Protein AF-A0A3M1I4U0-F1 (afdb_monomer_lite)

Structure (mmCIF, N/CA/C/O backbone):
data_AF-A0A3M1I4U0-F1
#
_entry.id   AF-A0A3M1I4U0-F1
#
loop_
_atom_site.group_PDB
_atom_site.id
_atom_site.type_symbol
_atom_site.label_atom_id
_atom_site.label_alt_id
_atom_site.label_comp_id
_atom_site.label_asym_id
_atom_site.label_entity_id
_atom_site.label_seq_id
_atom_site.pdbx_PDB_ins_code
_atom_site.Cartn_x
_atom_site.Cartn_y
_atom_site.Cartn_z
_atom_site.occupancy
_atom_site.B_iso_or_equiv
_atom_site.auth_seq_id
_atom_site.auth_comp_id
_atom_site.auth_asym_id
_atom_site.auth_atom_id
_atom_site.pdbx_PDB_model_num
ATOM 1 N N . PHE A 1 1 ? -0.777 -17.899 -39.895 1.00 38.75 1 PHE A N 1
ATOM 2 C CA . PHE A 1 1 ? 0.045 -16.705 -39.616 1.00 38.75 1 PHE A CA 1
ATOM 3 C C . PHE A 1 1 ? -0.774 -15.468 -39.956 1.00 38.75 1 PHE A C 1
ATOM 5 O O . PHE A 1 1 ? -1.194 -15.344 -41.097 1.00 38.75 1 PHE A O 1
ATOM 12 N N . ARG A 1 2 ? -1.098 -14.602 -38.983 1.00 39.06 2 ARG A N 1
ATOM 13 C CA . ARG A 1 2 ? -1.745 -13.314 -39.297 1.00 39.06 2 ARG A CA 1
ATOM 14 C C . ARG A 1 2 ? -0.670 -12.365 -39.856 1.00 39.06 2 ARG A C 1
ATOM 16 O O . ARG A 1 2 ? 0.373 -12.279 -39.210 1.00 39.06 2 ARG A O 1
ATOM 23 N N . PRO A 1 3 ? -0.894 -11.639 -40.965 1.00 36.72 3 PRO A N 1
ATOM 24 C CA . PRO A 1 3 ? 0.127 -10.816 -41.639 1.00 36.72 3 PRO A CA 1
ATOM 25 C C . PRO A 1 3 ? 0.681 -9.599 -40.856 1.00 36.72 3 PRO A C 1
ATOM 27 O O . PRO A 1 3 ? 1.256 -8.708 -41.462 1.00 36.72 3 PRO A O 1
ATOM 30 N N . GLY A 1 4 ? 0.513 -9.525 -39.530 1.00 50.88 4 GLY A N 1
ATOM 31 C CA . GLY A 1 4 ? 0.956 -8.403 -38.681 1.00 50.88 4 GLY A CA 1
ATOM 32 C C . GLY A 1 4 ? 1.983 -8.764 -37.597 1.00 50.88 4 GLY A C 1
ATOM 33 O O . GLY A 1 4 ? 2.357 -7.908 -36.797 1.00 50.88 4 GLY A O 1
ATOM 34 N N . LEU A 1 5 ? 2.434 -10.019 -37.537 1.00 56.00 5 LEU A N 1
ATOM 35 C CA . LEU A 1 5 ? 3.443 -10.487 -36.581 1.00 56.00 5 LEU A CA 1
ATOM 36 C C . LEU A 1 5 ? 4.790 -10.631 -37.294 1.00 56.00 5 LEU A C 1
ATOM 38 O O . LEU A 1 5 ? 5.163 -11.727 -37.707 1.00 56.00 5 LEU A O 1
ATOM 42 N N . SER A 1 6 ? 5.513 -9.521 -37.461 1.00 67.44 6 SER A N 1
ATOM 43 C CA . SER A 1 6 ? 6.948 -9.605 -37.734 1.00 67.44 6 SER A CA 1
ATOM 44 C C . SER A 1 6 ? 7.666 -10.131 -36.485 1.00 67.44 6 SER A C 1
ATOM 46 O O . SER A 1 6 ? 7.201 -9.966 -35.349 1.00 67.44 6 SER A O 1
ATOM 48 N N . LEU A 1 7 ? 8.814 -10.777 -36.687 1.00 68.38 7 LEU A N 1
ATOM 49 C CA . LEU A 1 7 ? 9.692 -11.188 -35.591 1.00 68.38 7 LEU A CA 1
ATOM 50 C C . LEU A 1 7 ? 10.055 -9.980 -34.701 1.00 68.38 7 LEU A C 1
ATOM 52 O O . LEU A 1 7 ? 10.041 -10.078 -33.477 1.00 68.38 7 LEU A O 1
ATOM 56 N N . GLU A 1 8 ? 10.264 -8.814 -35.315 1.00 67.75 8 GLU A N 1
ATOM 57 C CA . GLU A 1 8 ? 10.511 -7.537 -34.637 1.00 67.75 8 GLU A CA 1
ATOM 58 C C . GLU A 1 8 ? 9.354 -7.124 -33.717 1.00 67.75 8 GLU A C 1
ATOM 60 O O . GLU A 1 8 ? 9.582 -6.843 -32.542 1.00 67.75 8 GLU A O 1
ATOM 65 N N . ASN A 1 9 ? 8.104 -7.179 -34.193 1.00 68.56 9 ASN A N 1
ATOM 66 C CA . ASN A 1 9 ? 6.924 -6.874 -33.374 1.00 68.56 9 ASN A CA 1
ATOM 67 C C . ASN A 1 9 ? 6.811 -7.810 -32.163 1.00 68.56 9 ASN A C 1
ATOM 69 O O . ASN A 1 9 ? 6.409 -7.387 -31.079 1.00 68.56 9 ASN A O 1
ATOM 73 N N . THR A 1 10 ? 7.199 -9.076 -32.332 1.00 73.25 10 THR A N 1
ATOM 74 C CA . THR A 1 10 ? 7.208 -10.067 -31.248 1.00 73.25 10 THR A CA 1
ATOM 75 C C . THR A 1 10 ? 8.275 -9.736 -30.200 1.00 73.25 10 THR A C 1
ATOM 77 O O . THR A 1 10 ? 7.988 -9.765 -29.002 1.00 73.25 10 THR A O 1
ATOM 80 N N . TYR A 1 11 ? 9.482 -9.351 -30.627 1.00 75.44 11 TYR A N 1
ATOM 81 C CA . TYR A 1 11 ? 10.538 -8.910 -29.712 1.00 75.44 11 TYR A CA 1
ATOM 82 C C . TYR A 1 11 ? 10.176 -7.614 -28.981 1.00 75.44 11 TYR A C 1
ATOM 84 O O . TYR A 1 11 ? 10.382 -7.529 -27.770 1.00 75.44 11 TYR A O 1
ATOM 92 N N . PHE A 1 12 ? 9.588 -6.631 -29.670 1.00 77.75 12 PHE A N 1
ATOM 93 C CA . PHE A 1 12 ? 9.123 -5.397 -29.030 1.00 77.75 12 PHE A CA 1
ATOM 94 C C . PHE A 1 12 ? 8.073 -5.681 -27.959 1.00 77.75 12 PHE A C 1
ATOM 96 O O . PHE A 1 12 ? 8.183 -5.184 -26.838 1.00 77.75 12 PHE A O 1
ATOM 103 N N . TYR A 1 13 ? 7.099 -6.539 -28.265 1.00 78.06 13 TYR A N 1
ATOM 104 C CA . TYR A 1 13 ? 6.093 -6.973 -27.302 1.00 78.06 13 TYR A CA 1
ATOM 105 C C . TYR A 1 13 ? 6.721 -7.645 -26.070 1.00 78.06 13 TYR A C 1
ATOM 107 O O . TYR A 1 13 ? 6.412 -7.268 -24.937 1.00 78.06 13 TYR A O 1
ATOM 115 N N . GLN A 1 14 ? 7.654 -8.581 -26.272 1.00 81.62 14 GLN A N 1
ATOM 116 C CA . GLN A 1 14 ? 8.346 -9.270 -25.180 1.00 81.62 14 GLN A CA 1
ATOM 117 C C . GLN A 1 14 ? 9.141 -8.303 -24.292 1.00 81.62 14 GLN A C 1
ATOM 119 O O . GLN A 1 14 ? 9.120 -8.427 -23.063 1.00 81.62 14 GLN A O 1
ATOM 124 N N . LEU A 1 15 ? 9.822 -7.322 -24.889 1.00 85.62 15 LEU A N 1
ATOM 125 C CA . LEU A 1 15 ? 10.582 -6.314 -24.150 1.00 85.62 15 LEU A CA 1
ATOM 126 C C . LEU A 1 15 ? 9.659 -5.419 -23.322 1.00 85.62 15 LEU A C 1
ATOM 128 O O . LEU A 1 15 ? 9.942 -5.178 -22.152 1.00 85.62 15 LEU A O 1
ATOM 132 N N . MET A 1 16 ? 8.522 -4.998 -23.874 1.00 84.06 16 MET A N 1
ATOM 133 C CA . MET A 1 16 ? 7.545 -4.188 -23.144 1.00 84.06 16 MET A CA 1
ATOM 134 C C . MET A 1 16 ? 6.898 -4.951 -21.979 1.00 84.06 16 MET A C 1
ATOM 136 O O . MET A 1 16 ? 6.748 -4.386 -20.895 1.00 84.06 16 MET A O 1
ATOM 140 N N . ILE A 1 17 ? 6.582 -6.243 -22.146 1.00 84.25 17 ILE A N 1
ATOM 141 C CA . ILE A 1 17 ? 6.153 -7.086 -21.015 1.00 84.25 17 ILE A CA 1
ATOM 142 C C . ILE A 1 17 ? 7.244 -7.137 -19.957 1.00 84.25 17 ILE A C 1
ATOM 144 O O . ILE A 1 17 ? 6.968 -6.920 -18.780 1.00 84.25 17 ILE A O 1
ATOM 148 N N . THR A 1 18 ? 8.480 -7.410 -20.376 1.00 89.88 18 THR A N 1
ATOM 149 C CA . THR A 1 18 ? 9.623 -7.495 -19.464 1.00 89.88 18 THR A CA 1
ATOM 150 C C . THR A 1 18 ? 9.780 -6.199 -18.675 1.00 89.88 18 THR A C 1
ATOM 152 O O . THR A 1 18 ? 9.932 -6.246 -17.460 1.00 89.88 18 THR A O 1
ATOM 155 N N . MET A 1 19 ? 9.653 -5.039 -19.325 1.00 91.19 19 MET A N 1
ATOM 156 C CA . MET A 1 19 ? 9.648 -3.741 -18.647 1.00 91.19 19 MET A CA 1
ATOM 157 C C . MET A 1 19 ? 8.527 -3.654 -17.609 1.00 91.19 19 MET A C 1
ATOM 159 O O . MET A 1 19 ? 8.791 -3.281 -16.472 1.00 91.19 19 MET A O 1
ATOM 163 N N . GLY A 1 20 ? 7.298 -4.040 -17.963 1.00 90.00 20 GLY A N 1
ATOM 164 C CA . GLY A 1 20 ? 6.171 -4.077 -17.029 1.00 90.00 20 GLY A CA 1
ATOM 165 C C . GLY A 1 20 ? 6.447 -4.951 -15.802 1.00 90.00 20 GLY A C 1
ATOM 166 O O . GLY A 1 20 ? 6.267 -4.495 -14.675 1.00 90.00 20 GLY A O 1
ATOM 167 N N . VAL A 1 21 ? 6.956 -6.167 -16.013 1.00 90.94 21 VAL A N 1
ATOM 168 C CA . VAL A 1 21 ? 7.329 -7.104 -14.941 1.00 90.94 21 VAL A CA 1
ATOM 169 C C . VAL A 1 21 ? 8.437 -6.528 -14.061 1.00 90.94 21 VAL A C 1
ATOM 171 O O . VAL A 1 21 ? 8.346 -6.607 -12.839 1.00 90.94 21 VAL A O 1
ATOM 174 N N . VAL A 1 22 ? 9.458 -5.905 -14.652 1.00 94.19 22 VAL A N 1
ATOM 175 C CA . VAL A 1 22 ? 10.544 -5.270 -13.894 1.00 94.19 22 VAL A CA 1
ATOM 176 C C . VAL A 1 22 ? 10.025 -4.092 -13.069 1.00 94.19 22 VAL A C 1
ATOM 178 O O . VAL A 1 22 ? 10.441 -3.942 -11.926 1.00 94.19 22 VAL A O 1
ATOM 181 N N . LEU A 1 23 ? 9.099 -3.279 -13.589 1.00 94.81 23 LEU A N 1
ATOM 182 C CA . LEU A 1 23 ? 8.496 -2.180 -12.823 1.00 94.81 23 LEU A CA 1
ATOM 183 C C . LEU A 1 23 ? 7.717 -2.702 -11.609 1.00 94.81 23 LEU A C 1
ATOM 185 O O . LEU A 1 23 ? 7.870 -2.160 -10.517 1.00 94.81 23 LEU A O 1
ATOM 189 N N . GLU A 1 24 ? 6.902 -3.747 -11.778 1.00 93.06 24 GLU A N 1
ATOM 190 C CA . GLU A 1 24 ? 6.173 -4.390 -10.672 1.00 93.06 24 GLU A CA 1
ATOM 191 C C . GLU A 1 24 ? 7.162 -5.000 -9.655 1.00 93.06 24 GLU A C 1
ATOM 193 O O . GLU A 1 24 ? 7.052 -4.759 -8.451 1.00 93.06 24 GLU A O 1
ATOM 198 N N . GLY A 1 25 ? 8.186 -5.708 -10.144 1.00 93.75 25 GLY A N 1
ATOM 199 C CA . GLY A 1 25 ? 9.210 -6.352 -9.322 1.00 93.75 25 GLY A CA 1
ATOM 200 C C . GLY A 1 25 ? 10.056 -5.370 -8.513 1.00 93.75 25 GLY A C 1
ATOM 201 O O . GLY A 1 25 ? 10.251 -5.581 -7.321 1.00 93.75 25 GLY A O 1
ATOM 202 N N . VAL A 1 26 ? 10.518 -4.271 -9.118 1.00 94.19 26 VAL A N 1
ATOM 203 C CA . VAL A 1 26 ? 11.294 -3.225 -8.427 1.00 94.19 26 VAL A CA 1
ATOM 204 C C . VAL A 1 26 ? 10.449 -2.544 -7.352 1.00 94.19 26 VAL A C 1
ATOM 206 O O . VAL A 1 26 ? 10.916 -2.374 -6.228 1.00 94.19 26 VAL A O 1
ATOM 209 N N . THR A 1 27 ? 9.198 -2.202 -7.665 1.00 95.12 27 THR A N 1
ATOM 210 C CA . THR A 1 27 ? 8.260 -1.602 -6.705 1.00 95.12 27 THR A CA 1
ATOM 211 C C . THR A 1 27 ? 8.041 -2.511 -5.493 1.00 95.12 27 THR A C 1
ATOM 213 O O . THR A 1 27 ? 8.159 -2.058 -4.353 1.00 95.12 27 THR A O 1
ATOM 216 N N . ALA A 1 28 ? 7.769 -3.801 -5.719 1.00 93.75 28 ALA A N 1
ATOM 217 C CA . ALA A 1 28 ? 7.608 -4.768 -4.637 1.00 93.75 28 ALA A CA 1
ATOM 218 C C . ALA A 1 28 ? 8.915 -4.956 -3.849 1.00 93.75 28 ALA A C 1
ATOM 220 O O . ALA A 1 28 ? 8.899 -4.914 -2.623 1.00 93.75 28 ALA A O 1
ATOM 221 N N . ALA A 1 29 ? 10.057 -5.093 -4.530 1.00 92.06 29 ALA A N 1
ATOM 222 C CA . ALA A 1 29 ? 11.355 -5.301 -3.892 1.00 92.06 29 ALA A CA 1
ATOM 223 C C . ALA A 1 29 ? 11.734 -4.159 -2.937 1.00 92.06 29 ALA A C 1
ATOM 225 O O . ALA A 1 29 ? 12.221 -4.426 -1.842 1.00 92.06 29 ALA A O 1
ATOM 226 N N . ILE A 1 30 ? 11.457 -2.902 -3.302 1.00 93.94 30 ILE A N 1
ATOM 227 C CA . ILE A 1 30 ? 11.715 -1.746 -2.428 1.00 93.94 30 ILE A CA 1
ATOM 228 C C . ILE A 1 30 ? 10.906 -1.841 -1.125 1.00 93.94 30 ILE A C 1
ATOM 230 O O . ILE A 1 30 ? 11.443 -1.569 -0.055 1.00 93.94 30 ILE A O 1
ATOM 234 N N . LEU A 1 31 ? 9.639 -2.263 -1.198 1.00 94.31 31 LEU A N 1
ATOM 235 C CA . LEU A 1 31 ? 8.774 -2.447 -0.025 1.00 94.31 31 LEU A CA 1
ATOM 236 C C . LEU A 1 31 ? 9.116 -3.695 0.793 1.00 94.31 31 LEU A C 1
ATOM 238 O O . LEU A 1 31 ? 8.853 -3.729 1.990 1.00 94.31 31 LEU A O 1
ATOM 242 N N . LEU A 1 32 ? 9.672 -4.725 0.157 1.00 92.56 32 LEU A N 1
ATOM 243 C CA . LEU A 1 32 ? 10.116 -5.944 0.831 1.00 92.56 32 LEU A CA 1
ATOM 244 C C . LEU A 1 32 ? 11.451 -5.749 1.551 1.00 92.56 32 LEU A C 1
ATOM 246 O O . LEU A 1 32 ? 11.689 -6.419 2.552 1.00 92.56 32 LEU A O 1
ATOM 250 N N . ASN A 1 33 ? 12.292 -4.829 1.071 1.00 91.19 33 ASN A N 1
ATOM 251 C CA . ASN A 1 33 ? 13.651 -4.600 1.561 1.00 91.19 33 ASN A CA 1
ATOM 252 C C . ASN A 1 33 ? 13.760 -4.448 3.094 1.00 91.19 33 ASN A C 1
ATOM 254 O O . ASN A 1 33 ? 14.643 -5.076 3.672 1.00 91.19 33 ASN A O 1
ATOM 258 N N . PRO A 1 34 ? 12.857 -3.726 3.793 1.00 92.00 34 PRO A N 1
ATOM 259 C CA . PRO A 1 34 ? 12.885 -3.653 5.254 1.00 92.00 34 PRO A CA 1
ATOM 260 C C . PRO A 1 34 ? 12.815 -5.022 5.946 1.00 92.00 34 PRO A C 1
ATOM 262 O O . PRO A 1 34 ? 13.371 -5.199 7.019 1.00 92.00 34 PRO A O 1
ATOM 265 N N . PHE A 1 35 ? 12.155 -6.018 5.355 1.00 91.88 35 PHE A N 1
ATOM 266 C CA . PHE A 1 35 ? 11.983 -7.340 5.967 1.00 91.88 35 PHE A CA 1
ATOM 267 C C . PHE A 1 35 ? 13.126 -8.317 5.668 1.00 91.88 35 PHE A C 1
ATOM 269 O O . PHE A 1 35 ? 13.103 -9.441 6.174 1.00 91.88 35 PHE A O 1
ATOM 276 N N . VAL A 1 36 ? 14.092 -7.926 4.835 1.00 89.38 36 VAL A N 1
ATOM 277 C CA . VAL A 1 36 ? 15.192 -8.787 4.401 1.00 89.38 36 VAL A CA 1
ATOM 278 C C . VAL A 1 36 ? 16.394 -8.590 5.318 1.00 89.38 36 VAL A C 1
ATOM 280 O O . VAL A 1 36 ? 16.963 -7.506 5.402 1.00 89.38 36 VAL A O 1
ATOM 283 N N . GLU A 1 37 ? 16.824 -9.665 5.973 1.00 87.50 37 GLU A N 1
ATOM 284 C CA . GLU A 1 37 ? 18.084 -9.700 6.708 1.00 87.50 37 GLU A CA 1
ATOM 285 C C . GLU A 1 37 ? 19.219 -10.065 5.734 1.00 87.50 37 GLU A C 1
ATOM 287 O O . GLU A 1 37 ? 19.168 -11.137 5.112 1.00 87.50 37 GLU A O 1
ATOM 292 N N . PRO A 1 38 ? 20.231 -9.193 5.553 1.00 82.56 38 PRO A N 1
ATOM 293 C CA . PRO A 1 38 ? 21.323 -9.450 4.624 1.00 82.56 38 PRO A CA 1
ATOM 294 C C . PRO A 1 38 ? 22.230 -10.564 5.149 1.00 82.56 38 PRO A C 1
ATOM 296 O O . PRO A 1 38 ? 22.578 -10.594 6.332 1.00 82.56 38 PRO A O 1
ATOM 299 N N . HIS A 1 39 ? 22.675 -11.459 4.266 1.00 81.25 39 HIS A N 1
ATOM 300 C CA . HIS A 1 39 ? 23.653 -12.468 4.647 1.00 81.25 39 HIS A CA 1
ATOM 301 C C . HIS A 1 39 ? 25.071 -11.857 4.696 1.00 81.25 39 HIS A C 1
ATOM 303 O O . HIS A 1 39 ? 25.515 -11.252 3.717 1.00 81.25 39 HIS A O 1
ATOM 309 N N . PRO A 1 40 ? 25.850 -12.047 5.783 1.00 77.19 40 PRO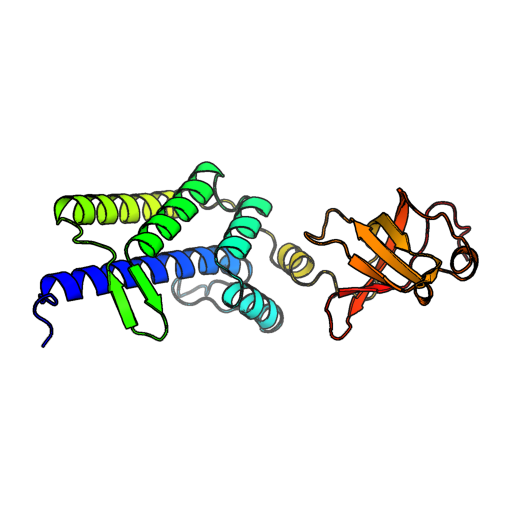 A N 1
ATOM 310 C CA . PRO A 1 40 ? 27.148 -11.378 5.960 1.00 77.19 40 PRO A CA 1
ATOM 311 C C . PRO A 1 40 ? 28.178 -11.677 4.863 1.00 77.19 40 PRO A C 1
ATOM 313 O O . PRO A 1 40 ? 29.066 -10.871 4.602 1.00 77.19 40 PRO A O 1
ATOM 316 N N . LYS A 1 41 ? 28.083 -12.859 4.244 1.00 79.19 41 LYS A N 1
ATOM 317 C CA . LYS A 1 41 ? 29.048 -13.354 3.248 1.00 79.19 41 LYS A CA 1
ATOM 318 C C . LYS A 1 41 ? 28.533 -13.312 1.812 1.00 79.19 41 LYS A C 1
ATOM 320 O O . LYS A 1 41 ? 29.292 -13.631 0.905 1.00 79.19 41 LYS A O 1
ATOM 325 N N . ASP A 1 42 ? 27.271 -12.945 1.601 1.00 72.81 42 ASP A N 1
ATOM 326 C CA . ASP A 1 42 ? 26.674 -12.946 0.269 1.00 72.81 42 ASP A CA 1
ATOM 327 C C . ASP A 1 42 ? 25.620 -11.843 0.148 1.00 72.81 42 ASP A C 1
ATOM 329 O O . ASP A 1 42 ? 24.561 -11.902 0.762 1.00 72.81 42 ASP A O 1
ATOM 333 N N . ARG A 1 43 ? 25.913 -10.829 -0.672 1.00 63.50 43 ARG A N 1
ATOM 334 C CA . ARG A 1 43 ? 25.005 -9.694 -0.901 1.00 63.50 43 ARG A CA 1
ATOM 335 C C . ARG A 1 43 ? 23.806 -10.057 -1.784 1.00 63.50 43 ARG A C 1
ATOM 337 O O . ARG A 1 43 ? 22.876 -9.264 -1.873 1.00 63.50 43 ARG A O 1
ATOM 344 N N . SER A 1 44 ? 23.846 -11.207 -2.457 1.00 65.94 44 SER A N 1
ATOM 345 C CA . SER A 1 44 ? 22.756 -11.728 -3.287 1.00 65.94 44 SER A CA 1
ATOM 346 C C . SER A 1 44 ? 21.797 -12.635 -2.513 1.00 65.94 44 SER A C 1
ATOM 348 O O . SER A 1 44 ? 20.688 -12.892 -2.981 1.00 65.94 44 SER A O 1
ATOM 350 N N . LEU A 1 45 ? 22.186 -13.067 -1.308 1.00 60.56 45 LEU A N 1
ATOM 351 C CA . LEU A 1 45 ? 21.365 -13.882 -0.424 1.00 60.56 45 LEU A CA 1
ATOM 352 C C . LEU A 1 45 ? 20.906 -13.037 0.765 1.00 60.56 45 LEU A C 1
ATOM 354 O O . LEU A 1 45 ? 21.680 -12.654 1.637 1.00 60.56 45 LEU A O 1
ATOM 358 N N . GLY A 1 46 ? 19.614 -12.740 0.795 1.00 74.38 46 GLY A N 1
ATOM 359 C CA . GLY A 1 46 ? 18.926 -12.233 1.974 1.00 74.38 46 GLY A CA 1
ATOM 360 C C . GLY A 1 46 ? 17.904 -13.260 2.437 1.00 74.38 46 GLY A C 1
ATOM 361 O O . GLY A 1 46 ? 17.372 -14.018 1.624 1.00 74.38 46 GLY A O 1
ATOM 362 N N . SER A 1 47 ? 17.622 -13.300 3.735 1.00 85.12 47 SER A N 1
ATOM 363 C CA . SER A 1 47 ? 16.554 -14.147 4.271 1.00 85.12 47 SER A CA 1
ATOM 364 C C . SER A 1 47 ? 15.491 -13.289 4.933 1.00 85.12 47 SER A C 1
ATOM 366 O O . SER A 1 47 ? 15.807 -12.283 5.561 1.00 85.12 47 SER A O 1
ATOM 368 N N . VAL A 1 48 ? 14.227 -13.676 4.785 1.00 87.25 48 VAL A N 1
ATOM 369 C CA . VAL A 1 48 ? 13.135 -13.022 5.503 1.00 87.25 48 VAL A CA 1
ATOM 370 C C . VAL A 1 48 ? 12.771 -13.880 6.710 1.00 87.25 48 VAL A C 1
ATOM 372 O O . VAL A 1 48 ? 12.412 -15.051 6.534 1.00 87.25 48 VAL A O 1
ATOM 375 N N . PRO A 1 49 ? 12.839 -13.337 7.938 1.00 91.00 49 PRO A N 1
ATOM 376 C CA . PRO A 1 49 ? 12.398 -14.045 9.130 1.00 91.00 49 PRO A CA 1
ATOM 377 C C . PRO A 1 49 ? 10.975 -14.580 8.973 1.00 91.00 49 PRO A C 1
ATOM 379 O O . PRO A 1 49 ? 10.086 -13.859 8.520 1.00 91.00 49 PRO A O 1
ATOM 382 N N . LYS A 1 50 ? 10.720 -15.816 9.429 1.00 91.81 50 LYS A N 1
ATOM 383 C CA . LYS A 1 50 ? 9.406 -16.484 9.291 1.00 91.81 50 LYS A CA 1
ATOM 384 C C . LYS A 1 50 ? 8.227 -15.617 9.748 1.00 91.81 50 LYS A C 1
ATOM 386 O O . LYS A 1 50 ? 7.174 -15.638 9.120 1.00 91.81 50 LYS A O 1
ATOM 391 N N . LYS A 1 51 ? 8.424 -14.823 10.807 1.00 90.38 51 LYS A N 1
ATOM 392 C CA . LYS A 1 51 ? 7.419 -13.888 11.338 1.00 90.38 51 LYS A CA 1
ATOM 393 C C . LYS A 1 51 ? 6.948 -12.846 10.315 1.00 90.38 51 LYS A C 1
ATOM 395 O O . LYS A 1 51 ? 5.821 -12.396 10.424 1.00 90.38 51 LYS A O 1
ATOM 400 N N . PHE A 1 52 ? 7.772 -12.486 9.329 1.00 92.62 52 PHE A N 1
ATOM 401 C CA . PHE A 1 52 ? 7.471 -11.474 8.313 1.00 92.62 52 PHE A CA 1
ATOM 402 C C . PHE A 1 52 ? 7.000 -12.051 6.970 1.00 92.62 52 PHE A C 1
ATOM 404 O O . PHE A 1 52 ? 6.578 -11.284 6.108 1.00 92.62 52 PHE A O 1
ATOM 411 N N . LEU A 1 53 ? 6.976 -13.379 6.794 1.00 91.88 53 LEU A N 1
ATOM 412 C CA . LEU A 1 53 ? 6.444 -14.006 5.573 1.00 91.88 53 LEU A CA 1
ATOM 413 C C . LEU A 1 53 ? 5.012 -13.550 5.224 1.00 91.88 53 LEU A C 1
ATOM 415 O O . LEU A 1 53 ? 4.766 -13.272 4.050 1.00 91.88 53 LEU A O 1
ATOM 419 N N . PRO A 1 54 ? 4.083 -13.368 6.190 1.00 93.06 54 PRO A N 1
ATOM 420 C CA . PRO A 1 54 ? 2.762 -12.827 5.876 1.00 93.06 54 PRO A CA 1
ATOM 421 C C . PRO A 1 54 ? 2.813 -11.413 5.280 1.00 93.06 54 PRO A C 1
ATOM 423 O O . PRO A 1 54 ? 2.036 -11.101 4.381 1.00 93.06 54 PRO A O 1
ATOM 426 N N . ALA A 1 55 ? 3.732 -10.554 5.744 1.00 92.31 55 ALA A N 1
ATOM 427 C CA . ALA A 1 55 ? 3.894 -9.203 5.200 1.00 92.31 55 ALA A CA 1
ATOM 428 C C . ALA A 1 55 ? 4.350 -9.250 3.739 1.00 92.31 55 ALA A C 1
ATOM 430 O O . ALA A 1 55 ? 3.835 -8.499 2.910 1.00 92.31 55 ALA A O 1
ATOM 431 N N . MET A 1 56 ? 5.268 -10.169 3.416 1.00 91.44 56 MET A N 1
ATOM 432 C CA . MET A 1 56 ? 5.719 -10.363 2.039 1.00 91.44 56 MET A CA 1
ATOM 433 C C . MET A 1 56 ? 4.566 -10.740 1.118 1.00 91.44 56 MET A C 1
ATOM 435 O O . MET A 1 56 ? 4.429 -10.158 0.046 1.00 91.44 56 MET A O 1
ATOM 439 N N . GLN A 1 57 ? 3.735 -11.693 1.546 1.00 92.75 57 GLN A N 1
ATOM 440 C CA . GLN A 1 57 ? 2.602 -12.156 0.755 1.00 92.75 57 GLN A CA 1
ATOM 441 C C . GLN A 1 57 ? 1.641 -11.003 0.440 1.00 92.75 57 GLN A C 1
ATOM 443 O O . GLN A 1 57 ? 1.284 -10.811 -0.718 1.00 92.75 57 GLN A O 1
ATOM 448 N N . VAL A 1 58 ? 1.320 -10.165 1.433 1.00 92.88 58 VAL A N 1
ATOM 449 C CA . VAL A 1 58 ? 0.478 -8.976 1.221 1.00 92.88 58 VAL A CA 1
ATOM 450 C C . VAL A 1 58 ? 1.104 -8.005 0.212 1.00 92.88 58 VAL A C 1
ATOM 452 O O . VAL A 1 58 ? 0.408 -7.512 -0.670 1.00 92.88 58 VAL A O 1
ATOM 455 N N . ILE A 1 59 ? 2.408 -7.728 0.307 1.00 93.56 59 ILE A N 1
ATOM 456 C CA . ILE A 1 59 ? 3.095 -6.802 -0.614 1.00 93.56 59 ILE A CA 1
ATOM 457 C C . ILE A 1 59 ? 3.115 -7.342 -2.051 1.00 93.56 59 ILE A C 1
ATOM 459 O O . ILE A 1 59 ? 2.962 -6.569 -2.998 1.00 93.56 59 ILE A O 1
ATOM 463 N N . ILE A 1 60 ? 3.299 -8.653 -2.217 1.00 91.38 60 ILE A N 1
ATOM 464 C CA . ILE A 1 60 ? 3.322 -9.319 -3.526 1.00 91.38 60 ILE A CA 1
ATOM 465 C C . ILE A 1 60 ? 1.924 -9.347 -4.157 1.00 91.38 60 ILE A C 1
ATOM 467 O O . ILE A 1 60 ? 1.793 -9.163 -5.364 1.00 91.38 60 ILE A O 1
ATOM 471 N N . GLU A 1 61 ? 0.882 -9.559 -3.354 1.00 91.50 61 GLU A N 1
ATOM 472 C CA . GLU A 1 61 ? -0.512 -9.619 -3.815 1.00 91.50 61 GLU A CA 1
ATOM 473 C C . GLU A 1 61 ? -1.147 -8.229 -4.005 1.00 91.50 61 GLU A C 1
ATOM 475 O O . GLU A 1 61 ? -2.200 -8.098 -4.637 1.00 91.50 61 GLU A O 1
ATOM 480 N N . ASN A 1 62 ? -0.517 -7.174 -3.481 1.00 91.00 62 ASN A N 1
ATOM 481 C CA . ASN A 1 62 ? -0.969 -5.803 -3.668 1.00 91.00 62 ASN A CA 1
ATOM 482 C C . ASN A 1 62 ? -0.954 -5.390 -5.142 1.00 91.00 62 ASN A C 1
ATOM 484 O O . ASN A 1 62 ? -0.086 -5.751 -5.935 1.00 91.00 62 ASN A O 1
ATOM 488 N N . THR A 1 63 ? -1.880 -4.500 -5.496 1.00 92.75 63 THR A N 1
ATOM 489 C CA . THR A 1 63 ? -1.817 -3.831 -6.797 1.00 92.75 63 THR A CA 1
ATOM 490 C C . THR A 1 63 ? -0.618 -2.881 -6.863 1.00 92.75 63 THR A C 1
ATOM 492 O O . THR A 1 63 ? -0.239 -2.286 -5.850 1.00 92.75 63 THR A O 1
ATOM 495 N N . PHE A 1 64 ? -0.097 -2.627 -8.070 1.00 92.94 64 PHE A N 1
ATOM 496 C CA . PHE A 1 64 ? 0.947 -1.616 -8.292 1.00 92.94 64 PHE A CA 1
ATOM 497 C C . PHE A 1 64 ? 0.612 -0.269 -7.644 1.00 92.94 64 PHE A C 1
ATOM 499 O O . PHE A 1 64 ? 1.453 0.333 -6.986 1.00 92.94 64 PHE A O 1
ATOM 506 N N . LYS A 1 65 ? -0.640 0.192 -7.787 1.00 93.38 65 LYS A N 1
ATOM 507 C CA . LYS A 1 65 ? -1.098 1.453 -7.192 1.00 93.38 65 LYS A CA 1
ATOM 508 C C . LYS A 1 65 ? -0.974 1.418 -5.668 1.00 93.38 65 LYS A C 1
ATOM 510 O O . LYS A 1 65 ? -0.452 2.361 -5.090 1.00 93.38 65 LYS A O 1
ATOM 515 N N . THR A 1 66 ? -1.437 0.343 -5.034 1.00 93.69 66 THR A N 1
ATOM 516 C CA . THR A 1 66 ? -1.350 0.179 -3.576 1.00 93.69 66 THR A CA 1
ATOM 517 C C . THR A 1 66 ? 0.100 0.238 -3.105 1.00 93.69 66 THR A C 1
ATOM 519 O O . THR A 1 66 ? 0.401 0.948 -2.150 1.00 93.69 66 THR A O 1
ATOM 522 N N . ASN A 1 67 ? 1.007 -0.436 -3.812 1.00 95.44 67 ASN A N 1
ATOM 523 C CA . ASN A 1 67 ? 2.427 -0.398 -3.485 1.00 95.44 67 ASN A CA 1
ATOM 524 C C . ASN A 1 67 ? 3.035 1.005 -3.690 1.00 95.44 67 ASN A C 1
ATOM 526 O O . ASN A 1 67 ? 3.776 1.471 -2.828 1.00 95.44 67 ASN A O 1
ATOM 530 N N . ILE A 1 68 ? 2.666 1.733 -4.750 1.00 96.38 68 ILE A N 1
ATOM 531 C CA . ILE A 1 68 ? 3.069 3.141 -4.930 1.00 96.38 68 ILE A CA 1
ATOM 532 C C . ILE A 1 68 ? 2.562 4.022 -3.782 1.00 96.38 68 ILE A C 1
ATOM 534 O O . ILE A 1 68 ? 3.334 4.810 -3.237 1.00 96.38 68 ILE A O 1
ATOM 538 N N . ASP A 1 69 ? 1.298 3.875 -3.379 1.00 94.44 69 ASP A N 1
ATOM 539 C CA . ASP A 1 69 ? 0.726 4.638 -2.265 1.00 94.44 69 ASP A CA 1
ATOM 540 C C . ASP A 1 69 ? 1.508 4.372 -0.963 1.00 94.44 69 ASP A C 1
ATOM 542 O O . ASP A 1 69 ? 1.775 5.294 -0.190 1.00 94.44 69 ASP A O 1
ATOM 546 N N . TRP A 1 70 ? 1.934 3.124 -0.732 1.00 94.50 70 TRP A N 1
ATOM 547 C CA . TRP A 1 70 ? 2.760 2.759 0.423 1.00 94.50 70 TRP A CA 1
ATOM 548 C C . TRP A 1 70 ? 4.170 3.344 0.333 1.00 94.50 70 TRP A C 1
ATOM 550 O O . TRP A 1 70 ? 4.674 3.863 1.326 1.00 94.50 70 TRP A O 1
ATOM 560 N N . MET A 1 71 ? 4.796 3.328 -0.846 1.00 94.88 71 MET A N 1
ATOM 561 C CA . MET A 1 71 ? 6.100 3.968 -1.051 1.00 94.88 71 MET A CA 1
ATOM 562 C C . MET A 1 71 ? 6.048 5.474 -0.776 1.00 94.88 71 MET A C 1
ATOM 564 O O . MET A 1 71 ? 6.990 6.014 -0.199 1.00 94.88 71 MET A O 1
ATOM 568 N N . ILE A 1 72 ? 4.955 6.144 -1.157 1.00 94.38 72 ILE A N 1
ATOM 569 C CA . ILE A 1 72 ? 4.726 7.566 -0.866 1.00 94.38 72 ILE A CA 1
ATOM 570 C C . ILE A 1 72 ? 4.540 7.781 0.640 1.00 94.38 72 ILE A C 1
ATOM 572 O O . ILE A 1 72 ? 5.182 8.663 1.206 1.00 94.38 72 ILE A O 1
ATOM 576 N N . HIS A 1 73 ? 3.709 6.963 1.298 1.00 92.50 73 HIS A N 1
ATOM 577 C CA . HIS A 1 73 ? 3.479 7.041 2.745 1.00 92.50 73 HIS A CA 1
ATOM 578 C C . HIS A 1 73 ? 4.790 6.942 3.539 1.00 92.50 73 HIS A C 1
ATOM 580 O O . HIS A 1 73 ? 5.066 7.780 4.394 1.00 92.50 73 HIS A O 1
ATOM 586 N N . TRP A 1 74 ? 5.624 5.958 3.198 1.00 93.75 74 TRP A N 1
ATOM 587 C CA . TRP A 1 74 ? 6.916 5.716 3.842 1.00 93.75 74 TRP A CA 1
ATOM 588 C C . TRP A 1 74 ? 8.057 6.579 3.292 1.00 93.75 74 TRP A C 1
ATOM 590 O O . TRP A 1 74 ? 9.187 6.453 3.754 1.00 93.75 74 TRP A O 1
ATOM 600 N N . LYS A 1 75 ? 7.780 7.453 2.314 1.00 94.19 75 LYS A N 1
ATOM 601 C CA . LYS A 1 75 ? 8.768 8.318 1.652 1.00 94.19 75 LYS A CA 1
ATOM 602 C C . LYS A 1 75 ? 9.993 7.544 1.141 1.00 94.19 75 LYS A C 1
ATOM 604 O O . LYS A 1 75 ? 11.105 8.057 1.180 1.00 94.19 75 LYS A O 1
ATOM 609 N N . LEU A 1 76 ? 9.794 6.322 0.636 1.00 94.56 76 LEU A N 1
ATOM 610 C CA . LEU A 1 76 ? 10.885 5.447 0.169 1.00 94.56 76 LEU A CA 1
ATOM 611 C C . LEU A 1 76 ? 11.582 5.993 -1.082 1.00 94.56 76 LEU A C 1
ATOM 613 O O . LEU A 1 76 ? 12.734 5.661 -1.350 1.00 94.56 76 LEU A O 1
ATOM 617 N N . LEU A 1 77 ? 10.877 6.836 -1.840 1.00 95.31 77 LEU A N 1
ATOM 618 C CA . LEU A 1 77 ? 11.386 7.589 -2.979 1.00 95.31 77 LEU A CA 1
ATOM 619 C C . LEU A 1 77 ? 10.812 9.016 -2.965 1.00 95.31 77 LEU A C 1
ATOM 621 O O . LEU A 1 77 ? 9.704 9.225 -2.463 1.00 95.31 77 LEU A O 1
ATOM 625 N N . PRO A 1 78 ? 11.498 9.988 -3.592 1.00 95.56 78 PRO A N 1
ATOM 626 C CA . PRO A 1 78 ? 10.927 11.297 -3.892 1.00 95.56 78 PRO A CA 1
ATOM 627 C C . PRO A 1 78 ? 9.589 11.196 -4.640 1.00 95.56 78 PRO A C 1
ATOM 629 O O . PRO A 1 78 ? 9.455 10.404 -5.576 1.00 95.56 78 PRO A O 1
ATOM 632 N N . ASN A 1 79 ? 8.632 12.071 -4.310 1.00 94.62 79 ASN A N 1
ATOM 633 C CA . ASN A 1 79 ? 7.311 12.110 -4.960 1.00 94.62 79 ASN A CA 1
ATOM 634 C C . ASN A 1 79 ? 7.392 12.273 -6.490 1.00 94.62 79 ASN A C 1
ATOM 636 O O . ASN A 1 79 ? 6.558 11.761 -7.233 1.00 94.62 79 ASN A O 1
ATOM 640 N N . SER A 1 80 ? 8.415 12.972 -6.985 1.00 95.81 80 SER A N 1
ATOM 641 C CA . SER A 1 80 ? 8.657 13.112 -8.423 1.00 95.81 80 SER A CA 1
ATOM 642 C C . SER A 1 80 ? 9.039 11.781 -9.082 1.00 95.81 80 SER A C 1
ATOM 644 O O . SER A 1 80 ? 8.631 11.520 -10.214 1.00 95.81 80 SER A O 1
ATOM 646 N N . LEU A 1 81 ? 9.783 10.917 -8.385 1.00 96.25 81 LEU A N 1
ATOM 647 C CA . LEU A 1 81 ? 10.166 9.597 -8.882 1.00 96.25 81 LEU A CA 1
ATOM 648 C C . LEU A 1 81 ? 9.025 8.587 -8.771 1.00 96.25 81 LEU A C 1
ATOM 650 O O . LEU A 1 81 ? 8.822 7.832 -9.719 1.00 96.25 81 LEU A O 1
ATOM 654 N N . THR A 1 82 ? 8.231 8.606 -7.695 1.00 95.88 82 THR A N 1
ATOM 655 C CA . THR A 1 82 ? 7.025 7.758 -7.599 1.00 95.88 82 THR A CA 1
ATOM 656 C C . THR A 1 82 ? 6.009 8.109 -8.692 1.00 95.88 82 THR A C 1
ATOM 658 O O . THR A 1 82 ? 5.417 7.216 -9.310 1.00 95.88 82 THR A O 1
ATOM 661 N N . TYR A 1 83 ? 5.875 9.399 -9.022 1.00 96.31 83 TYR A N 1
ATOM 662 C CA . TYR A 1 83 ? 5.080 9.854 -10.160 1.00 96.31 83 TYR A CA 1
ATOM 663 C C . TYR A 1 83 ? 5.641 9.351 -11.498 1.00 96.31 83 TYR A C 1
ATOM 665 O O . TYR A 1 83 ? 4.905 8.729 -12.264 1.00 96.31 83 TYR A O 1
ATOM 673 N N . LYS A 1 84 ? 6.941 9.543 -11.777 1.00 96.62 84 LYS A N 1
ATOM 674 C CA . LYS A 1 84 ? 7.578 9.045 -13.016 1.00 96.62 84 LYS A CA 1
ATOM 675 C C . LYS A 1 84 ? 7.452 7.529 -13.171 1.00 96.62 84 LYS A C 1
ATOM 677 O O . LYS A 1 84 ? 7.171 7.052 -14.267 1.00 96.62 84 LYS A O 1
ATOM 682 N N . LEU A 1 85 ? 7.616 6.782 -12.082 1.00 96.00 85 LEU A N 1
ATOM 683 C CA . LEU A 1 85 ? 7.437 5.333 -12.038 1.00 96.00 85 LEU A CA 1
ATOM 684 C C . LEU A 1 85 ? 6.008 4.930 -12.423 1.00 96.00 85 LEU A C 1
ATOM 686 O O . LEU A 1 85 ? 5.810 4.059 -13.273 1.00 96.00 85 LEU A O 1
ATOM 690 N N . THR A 1 86 ? 5.013 5.633 -11.881 1.00 95.81 86 THR A N 1
ATOM 691 C CA . THR A 1 86 ? 3.603 5.445 -12.247 1.00 95.81 86 THR A CA 1
ATOM 692 C C . THR A 1 86 ? 3.351 5.757 -13.722 1.00 95.81 86 THR A C 1
ATOM 694 O O . THR A 1 86 ? 2.721 4.955 -14.413 1.00 95.81 86 THR A O 1
ATOM 697 N N . GLN A 1 87 ? 3.877 6.875 -14.233 1.00 94.75 87 GLN A N 1
ATOM 698 C CA . GLN A 1 87 ? 3.726 7.261 -15.640 1.00 94.75 87 GLN A CA 1
ATOM 699 C C . GLN A 1 87 ? 4.378 6.252 -16.589 1.00 94.75 87 GLN A C 1
ATOM 701 O O . GLN A 1 87 ? 3.763 5.862 -17.578 1.00 94.75 87 GLN A O 1
ATOM 706 N N . MET A 1 88 ? 5.580 5.765 -16.269 1.00 94.19 88 MET A N 1
ATOM 707 C CA . MET A 1 88 ? 6.256 4.735 -17.060 1.00 94.19 88 MET A CA 1
ATOM 708 C C . MET A 1 88 ? 5.435 3.440 -17.100 1.00 94.19 88 MET A C 1
ATOM 710 O O . MET A 1 88 ? 5.214 2.882 -18.173 1.00 94.19 88 MET A O 1
ATOM 714 N N . ARG A 1 89 ? 4.901 2.991 -15.956 1.00 92.75 89 ARG A N 1
ATOM 715 C CA . ARG A 1 89 ? 4.055 1.789 -15.887 1.00 92.75 89 ARG A CA 1
ATOM 716 C C . ARG A 1 89 ? 2.763 1.944 -16.689 1.00 92.75 89 ARG A C 1
ATOM 718 O O . ARG A 1 89 ? 2.355 1.011 -17.379 1.00 92.75 89 ARG A O 1
ATOM 725 N N . VAL A 1 90 ? 2.113 3.108 -16.616 1.00 89.25 90 VAL A N 1
ATOM 726 C CA . VAL A 1 90 ? 0.918 3.417 -17.421 1.00 89.25 90 VAL A CA 1
ATOM 727 C C . VAL A 1 90 ? 1.258 3.459 -18.908 1.00 89.25 90 VAL A C 1
ATOM 729 O O . VAL A 1 90 ? 0.535 2.856 -19.694 1.00 89.25 90 VAL A O 1
ATOM 732 N N . SER A 1 91 ? 2.368 4.095 -19.287 1.00 86.25 91 SER A N 1
ATOM 733 C CA . SER A 1 91 ? 2.849 4.125 -20.670 1.00 86.25 91 SER A CA 1
ATOM 734 C C . SER A 1 91 ? 3.045 2.707 -21.208 1.00 86.25 91 SER A C 1
ATOM 736 O O . SER A 1 91 ? 2.415 2.339 -22.196 1.00 86.25 91 SER A O 1
ATOM 738 N N . VAL A 1 92 ? 3.798 1.860 -20.495 1.00 85.62 92 VAL A N 1
ATOM 739 C CA . VAL A 1 92 ? 4.022 0.455 -20.877 1.00 85.62 92 VAL A CA 1
ATOM 740 C C . VAL A 1 92 ? 2.707 -0.312 -21.030 1.00 85.62 92 VAL A C 1
ATOM 742 O O . VAL A 1 92 ? 2.505 -0.994 -22.034 1.00 85.62 92 VAL A O 1
ATOM 745 N N . ARG A 1 93 ? 1.777 -0.159 -20.079 1.00 82.06 93 ARG A N 1
ATOM 746 C CA . ARG A 1 93 ? 0.455 -0.801 -20.135 1.00 82.06 93 ARG A CA 1
ATOM 747 C C . ARG A 1 93 ? -0.404 -0.302 -21.300 1.00 82.06 93 ARG A C 1
ATOM 749 O O . ARG A 1 93 ? -1.150 -1.080 -21.878 1.00 82.06 93 ARG A O 1
ATOM 756 N N . ASN A 1 94 ? -0.352 0.982 -21.633 1.00 79.75 94 ASN A N 1
ATOM 757 C CA . ASN A 1 94 ? -1.160 1.530 -22.724 1.00 79.75 94 ASN A CA 1
ATOM 758 C C . ASN A 1 94 ? -0.653 1.064 -24.092 1.00 79.75 94 ASN A C 1
ATOM 760 O O . ASN A 1 94 ? -1.443 0.913 -25.018 1.00 79.75 94 ASN A O 1
ATOM 764 N N . GLN A 1 95 ? 0.647 0.793 -24.202 1.00 74.69 95 GLN A N 1
ATOM 765 C CA . GLN A 1 95 ? 1.260 0.227 -25.402 1.00 74.69 95 GLN A CA 1
ATOM 766 C C . GLN A 1 95 ? 0.981 -1.278 -25.556 1.00 74.69 95 GLN A C 1
ATOM 768 O O . GLN A 1 95 ? 0.988 -1.808 -26.669 1.00 74.69 95 GLN A O 1
ATOM 773 N N . VAL A 1 96 ? 0.719 -1.977 -24.446 1.00 69.94 96 VAL A N 1
ATOM 774 C CA . VAL A 1 96 ? 0.568 -3.434 -24.406 1.00 69.94 96 VAL A CA 1
ATOM 775 C C . VAL A 1 96 ? -0.676 -3.837 -23.625 1.00 69.94 96 VAL A C 1
ATOM 777 O O . VAL A 1 96 ? -0.709 -3.777 -22.397 1.00 69.94 96 VAL A O 1
ATOM 780 N N . HIS A 1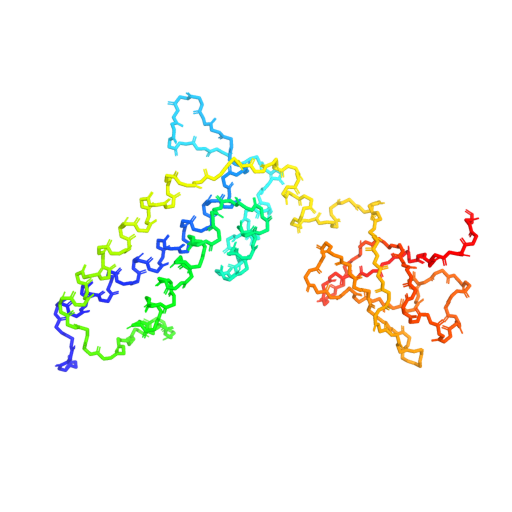 97 ? -1.684 -4.354 -24.324 1.00 62.69 97 HIS A N 1
ATOM 781 C CA . HIS A 1 97 ? -2.826 -4.986 -23.674 1.00 62.69 97 HIS A CA 1
ATOM 782 C C . HIS A 1 97 ? -2.626 -6.484 -23.559 1.00 62.69 97 HIS A C 1
ATOM 784 O O . HIS A 1 97 ? -2.435 -7.165 -24.565 1.00 62.69 97 HIS A O 1
ATOM 790 N N . ILE A 1 98 ? -2.750 -7.003 -22.343 1.00 56.44 98 ILE A N 1
ATOM 791 C CA . ILE A 1 98 ? -2.747 -8.438 -22.079 1.00 56.44 98 ILE A CA 1
ATOM 792 C C . ILE A 1 98 ? -4.114 -8.785 -21.506 1.00 56.44 98 ILE A C 1
ATOM 794 O O . ILE A 1 98 ? -4.456 -8.355 -20.406 1.00 56.44 98 ILE A O 1
ATOM 798 N N . GLN A 1 99 ? -4.902 -9.561 -22.248 1.00 49.25 99 GLN A N 1
ATOM 799 C CA . GLN A 1 99 ? -6.157 -10.121 -21.753 1.00 49.25 99 GLN A CA 1
ATOM 800 C C . GLN A 1 99 ? -6.165 -11.621 -22.042 1.00 49.25 99 GLN A C 1
ATOM 802 O O . GLN A 1 99 ? -6.081 -12.030 -23.197 1.00 49.25 99 GLN A O 1
ATOM 807 N N . GLY A 1 100 ? -6.209 -12.443 -20.988 1.00 44.12 100 GLY A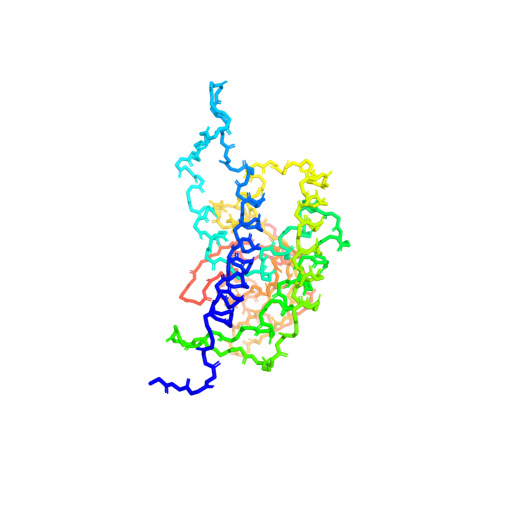 N 1
ATOM 808 C CA . GLY A 1 100 ? -6.203 -13.906 -21.118 1.00 44.12 100 GLY A CA 1
ATOM 809 C C . GLY A 1 100 ? -4.971 -14.456 -21.846 1.00 44.12 100 GLY A C 1
ATOM 810 O O . GLY A 1 100 ? -5.124 -15.306 -22.714 1.00 44.12 100 GLY A O 1
ATOM 811 N N . TRP A 1 101 ? -3.773 -13.932 -21.548 1.00 45.00 101 TRP A N 1
ATOM 812 C CA . TRP A 1 101 ? -2.500 -14.271 -22.218 1.00 45.00 101 TRP A CA 1
ATOM 813 C C . TRP A 1 101 ? -2.424 -13.941 -23.717 1.00 45.00 101 TRP A C 1
ATOM 815 O O . TRP A 1 101 ? -1.395 -14.171 -24.349 1.00 45.00 101 TRP A O 1
ATOM 825 N N . VAL A 1 102 ? -3.465 -13.325 -24.282 1.00 49.47 102 VAL A N 1
ATOM 826 C CA . VAL A 1 102 ? -3.443 -12.790 -25.641 1.00 49.47 102 VAL A CA 1
ATOM 827 C C . VAL A 1 102 ? -3.000 -11.334 -25.583 1.00 49.47 102 VAL A C 1
ATOM 829 O O . VAL A 1 102 ? -3.716 -10.453 -25.100 1.00 49.47 102 VAL A O 1
ATOM 832 N N . GLY A 1 103 ? -1.793 -11.103 -26.087 1.00 56.31 103 GLY A N 1
ATOM 833 C CA . GLY A 1 103 ? -1.232 -9.781 -26.296 1.00 56.31 103 GLY A CA 1
ATOM 834 C C . GLY A 1 103 ? -1.834 -9.072 -27.492 1.00 56.31 103 GLY A C 1
ATOM 835 O O . GLY A 1 103 ? -1.876 -9.631 -28.588 1.00 56.31 103 GLY A O 1
ATOM 836 N N . ARG A 1 104 ? -2.246 -7.820 -27.317 1.00 59.88 104 ARG A N 1
ATOM 837 C CA . ARG A 1 104 ? -2.451 -6.886 -28.425 1.00 59.88 104 ARG A CA 1
ATOM 838 C C . ARG A 1 104 ? -1.557 -5.678 -28.196 1.00 59.88 104 ARG A C 1
ATOM 840 O O . ARG A 1 104 ? -1.655 -5.027 -27.158 1.00 59.88 104 ARG A O 1
ATOM 847 N N . ILE A 1 105 ? -0.694 -5.390 -29.165 1.00 60.81 105 ILE A N 1
ATOM 848 C CA . ILE A 1 105 ? -0.037 -4.086 -29.248 1.00 60.81 105 ILE A CA 1
ATOM 849 C C . ILE A 1 105 ? -1.089 -3.119 -29.792 1.00 60.81 105 ILE A C 1
ATOM 851 O O . ILE A 1 105 ? -1.688 -3.385 -30.840 1.00 60.81 105 ILE A O 1
ATOM 855 N N . TYR A 1 106 ? -1.362 -2.037 -29.069 1.00 55.75 106 TYR A N 1
ATOM 856 C CA . TYR A 1 106 ? -2.232 -0.984 -29.582 1.00 55.75 106 TYR A CA 1
ATOM 857 C C . TYR A 1 106 ? -1.409 -0.066 -30.488 1.00 55.75 106 TYR A C 1
ATOM 859 O O . TYR A 1 106 ? -0.694 0.809 -30.016 1.00 55.75 106 TYR A O 1
ATOM 867 N N . GLY A 1 107 ? -1.523 -0.283 -31.799 1.00 58.03 107 GLY A N 1
ATOM 868 C CA . GLY A 1 107 ? -0.835 0.512 -32.817 1.00 58.03 107 GLY A CA 1
ATOM 869 C C . GLY A 1 107 ? 0.560 -0.004 -33.176 1.00 58.03 107 GLY A C 1
ATOM 870 O O . GLY A 1 107 ? 1.134 -0.859 -32.508 1.00 58.03 107 GLY A O 1
ATOM 871 N N . SER A 1 108 ? 1.102 0.500 -34.283 1.00 61.22 108 SER A N 1
ATOM 872 C CA . SER A 1 108 ? 2.508 0.316 -34.635 1.00 61.22 108 SER A CA 1
ATOM 873 C C . SER A 1 108 ? 3.346 1.304 -33.826 1.00 61.22 108 SER A C 1
ATOM 875 O O . SER A 1 108 ? 3.250 2.511 -34.046 1.00 61.22 108 SER A O 1
ATOM 877 N N . ILE A 1 109 ? 4.158 0.810 -32.893 1.00 67.31 109 ILE A N 1
ATOM 878 C CA . ILE A 1 109 ? 5.179 1.630 -32.233 1.00 67.31 109 ILE A CA 1
ATOM 879 C C . ILE A 1 109 ? 6.365 1.713 -33.186 1.00 67.31 109 ILE A C 1
ATOM 881 O O . ILE A 1 109 ? 6.927 0.685 -33.560 1.00 67.31 109 ILE A O 1
ATOM 885 N N . ASP A 1 110 ? 6.750 2.921 -33.587 1.00 75.75 110 ASP A N 1
ATOM 886 C CA . ASP A 1 110 ? 7.954 3.103 -34.387 1.00 75.75 110 ASP A CA 1
ATOM 887 C C . ASP A 1 110 ? 9.221 2.851 -33.549 1.00 75.75 110 ASP A C 1
ATOM 889 O O . ASP A 1 110 ? 9.256 3.021 -32.323 1.00 75.75 110 ASP A O 1
ATOM 893 N N . PHE A 1 111 ? 10.294 2.449 -34.227 1.00 77.69 111 PHE A N 1
ATOM 894 C CA . PHE A 1 111 ? 11.541 2.053 -33.579 1.00 77.69 111 PHE A CA 1
ATOM 895 C C . PHE A 1 111 ? 12.182 3.180 -32.749 1.00 77.69 111 PHE A C 1
ATOM 897 O O . PHE A 1 111 ? 12.834 2.908 -31.736 1.00 77.69 111 PHE A O 1
ATOM 904 N N . ASP A 1 112 ? 11.990 4.448 -33.123 1.00 82.94 112 ASP A N 1
ATOM 905 C CA . ASP A 1 112 ? 12.548 5.583 -32.386 1.00 82.94 112 ASP A CA 1
ATOM 906 C C . ASP A 1 112 ? 11.773 5.865 -31.098 1.00 82.94 112 ASP A C 1
ATOM 908 O O . ASP A 1 112 ? 12.381 6.116 -30.053 1.00 82.94 112 ASP A O 1
ATOM 912 N N . THR A 1 113 ? 10.445 5.752 -31.126 1.00 81.50 113 THR A N 1
ATOM 913 C CA . THR A 1 113 ? 9.604 5.804 -29.923 1.00 81.50 113 THR A CA 1
ATOM 914 C C . THR A 1 113 ? 9.957 4.681 -28.954 1.00 81.50 113 THR A C 1
ATOM 916 O O . THR A 1 113 ? 10.114 4.928 -27.752 1.00 81.50 113 THR A O 1
ATOM 919 N N . PHE A 1 114 ? 10.182 3.469 -29.462 1.00 81.38 114 PHE A N 1
A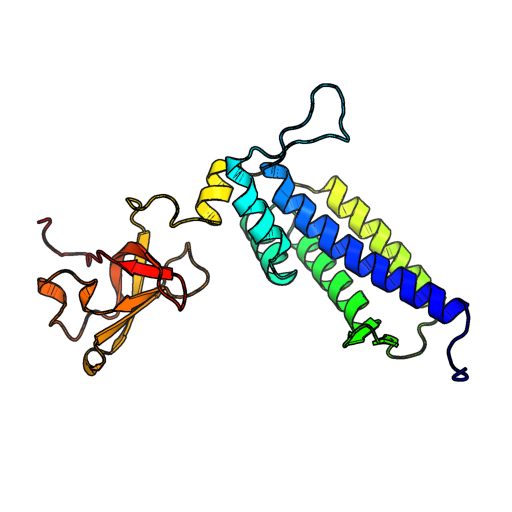TOM 920 C CA . PHE A 1 114 ? 10.635 2.353 -28.638 1.00 81.38 114 PHE A CA 1
ATOM 921 C C . PHE A 1 114 ? 12.015 2.614 -28.008 1.00 81.38 114 PHE A C 1
ATOM 923 O O . PHE A 1 114 ? 12.172 2.498 -26.790 1.00 81.38 114 PHE A O 1
ATOM 930 N N . LYS A 1 115 ? 13.003 3.058 -28.800 1.00 85.75 115 LYS A N 1
ATOM 931 C CA . LYS A 1 115 ? 14.343 3.428 -28.304 1.00 85.75 115 LYS A CA 1
ATOM 932 C C . LYS A 1 115 ? 14.290 4.493 -27.207 1.00 85.75 115 LYS A C 1
ATOM 934 O O . LYS A 1 115 ? 14.970 4.357 -26.188 1.00 85.75 115 LYS A O 1
ATOM 939 N N . ARG A 1 116 ? 13.471 5.537 -27.382 1.00 89.12 116 ARG A N 1
ATOM 940 C CA . ARG A 1 116 ? 13.259 6.573 -26.356 1.00 89.12 116 ARG A CA 1
ATOM 941 C C . ARG A 1 116 ? 12.675 5.983 -25.074 1.00 89.12 116 ARG A C 1
ATOM 943 O O . ARG A 1 116 ? 13.167 6.296 -23.993 1.00 89.12 116 ARG A O 1
ATOM 950 N N . THR A 1 117 ? 11.687 5.099 -25.195 1.00 87.56 117 THR A N 1
ATOM 951 C CA . THR A 1 117 ? 11.039 4.435 -24.052 1.00 87.56 117 THR A CA 1
ATOM 952 C C . THR A 1 117 ? 12.030 3.569 -23.271 1.00 87.56 117 THR A C 1
ATOM 954 O O . THR A 1 117 ? 12.111 3.682 -22.048 1.00 87.56 117 THR A O 1
ATOM 957 N N . LEU A 1 118 ? 12.859 2.774 -23.958 1.00 90.31 118 LEU A N 1
ATOM 958 C CA . LEU A 1 118 ? 13.924 1.989 -23.323 1.00 90.31 118 LEU A CA 1
ATOM 959 C C . LEU A 1 118 ? 14.942 2.870 -22.590 1.00 90.31 118 LEU A C 1
ATOM 961 O O . LEU A 1 118 ? 15.344 2.552 -21.469 1.00 90.31 118 LEU A O 1
ATOM 965 N N . LYS A 1 119 ? 15.350 3.988 -23.205 1.00 94.00 119 LYS A N 1
ATOM 966 C CA . LYS A 1 119 ? 16.273 4.945 -22.585 1.00 94.00 119 LYS A CA 1
ATOM 967 C C . LYS A 1 119 ? 15.676 5.536 -21.305 1.00 94.00 119 LYS A C 1
ATOM 969 O O . LYS A 1 119 ? 16.317 5.475 -20.260 1.00 94.00 119 LYS A O 1
ATOM 974 N N . GLN A 1 120 ? 14.436 6.023 -21.369 1.00 94.38 120 GLN A N 1
ATOM 975 C CA . GLN A 1 120 ? 13.720 6.575 -20.214 1.00 94.38 120 GLN A CA 1
ATOM 976 C C . GLN A 1 120 ? 13.534 5.539 -19.100 1.00 94.38 120 GLN A C 1
ATOM 978 O O . GLN A 1 120 ? 13.672 5.863 -17.924 1.00 94.38 120 GLN A O 1
ATOM 983 N N . PHE A 1 121 ? 13.246 4.287 -19.457 1.00 95.31 121 PHE A N 1
ATOM 984 C CA . PHE A 1 121 ? 13.119 3.195 -18.499 1.00 95.31 121 PHE A CA 1
ATOM 985 C C . PHE A 1 121 ? 14.441 2.922 -17.775 1.00 95.31 121 PHE A C 1
ATOM 987 O O . PHE A 1 121 ? 14.469 2.880 -16.546 1.00 95.31 121 PHE A O 1
ATOM 994 N N . LYS A 1 122 ? 15.553 2.822 -18.513 1.00 96.62 122 LYS A N 1
ATOM 995 C CA . LYS A 1 122 ? 16.891 2.665 -17.926 1.00 96.62 122 LYS A CA 1
ATOM 996 C C . LYS A 1 122 ? 17.242 3.829 -16.994 1.00 96.62 122 LYS A C 1
ATOM 998 O O . LYS A 1 122 ? 17.706 3.601 -15.880 1.00 96.62 122 LYS A O 1
ATOM 1003 N N . GLU A 1 123 ? 17.022 5.063 -17.439 1.00 97.44 123 GLU A N 1
ATOM 1004 C CA . GLU A 1 123 ? 17.284 6.269 -16.644 1.00 97.44 123 GLU A CA 1
ATOM 1005 C C . GLU A 1 123 ? 16.439 6.309 -15.369 1.00 97.44 123 GLU A C 1
ATOM 1007 O O . GLU A 1 123 ? 16.951 6.665 -14.310 1.00 97.44 123 GLU A O 1
ATOM 1012 N N . LEU A 1 124 ? 15.171 5.898 -15.447 1.00 97.31 124 LEU A N 1
ATOM 1013 C CA . LEU A 1 124 ? 14.294 5.788 -14.288 1.00 97.31 124 LEU A CA 1
ATOM 1014 C C . LEU A 1 124 ? 14.829 4.772 -13.271 1.00 97.31 124 LEU A C 1
ATOM 1016 O O . LEU A 1 124 ? 14.880 5.090 -12.088 1.00 97.31 124 LEU A O 1
ATOM 1020 N N . LEU A 1 125 ? 15.252 3.581 -13.706 1.00 96.38 125 LEU A N 1
ATOM 1021 C CA . LEU A 1 125 ? 15.806 2.568 -12.797 1.00 96.38 125 LEU A CA 1
ATOM 1022 C C . LEU A 1 125 ? 17.077 3.058 -12.090 1.00 96.38 125 LEU A C 1
ATOM 1024 O O . LEU A 1 125 ? 17.252 2.812 -10.898 1.00 96.38 125 LEU A O 1
ATOM 1028 N N . ILE A 1 126 ? 17.935 3.789 -12.807 1.00 97.00 126 ILE A N 1
ATOM 1029 C CA . ILE A 1 126 ? 19.126 4.431 -12.236 1.00 97.00 126 ILE A CA 1
ATOM 1030 C C . ILE A 1 126 ? 18.718 5.484 -11.198 1.00 97.00 126 ILE A C 1
ATOM 1032 O O . ILE A 1 126 ? 19.196 5.442 -10.068 1.00 97.00 126 ILE A O 1
ATOM 1036 N N . GLN A 1 127 ? 17.780 6.374 -11.541 1.00 96.88 127 GLN A N 1
ATOM 1037 C CA . GLN A 1 127 ? 17.278 7.402 -10.621 1.00 96.88 127 GLN A CA 1
ATOM 1038 C C . GLN A 1 127 ? 16.658 6.792 -9.360 1.00 96.88 127 GLN A C 1
ATOM 1040 O O . GLN A 1 127 ? 16.886 7.306 -8.268 1.00 96.88 127 GLN A O 1
ATOM 1045 N N . ILE A 1 128 ? 15.894 5.703 -9.500 1.00 95.56 128 ILE A N 1
ATOM 1046 C CA . ILE A 1 128 ? 15.319 4.964 -8.371 1.00 95.56 128 ILE A CA 1
ATOM 1047 C C . ILE A 1 128 ? 16.440 4.459 -7.470 1.00 95.56 128 ILE A C 1
ATOM 1049 O O . ILE A 1 128 ? 16.450 4.819 -6.299 1.00 95.56 128 ILE A O 1
ATOM 1053 N N . ARG A 1 129 ? 17.400 3.694 -8.011 1.00 93.06 129 ARG A N 1
ATOM 1054 C CA . ARG A 1 129 ? 18.536 3.143 -7.253 1.00 93.06 129 ARG A CA 1
ATOM 1055 C C . ARG A 1 129 ? 19.258 4.222 -6.444 1.00 93.06 129 ARG A C 1
ATOM 1057 O O . ARG A 1 129 ? 19.539 4.007 -5.271 1.00 93.06 129 ARG A O 1
ATOM 1064 N N . ASP A 1 130 ? 19.521 5.366 -7.066 1.00 95.00 130 ASP A N 1
ATOM 1065 C CA . ASP A 1 130 ? 20.312 6.444 -6.467 1.00 95.00 130 ASP A CA 1
ATOM 1066 C C . ASP A 1 130 ? 19.506 7.301 -5.467 1.00 95.00 130 ASP A C 1
ATOM 1068 O O . ASP A 1 130 ? 20.084 8.121 -4.759 1.00 95.00 130 ASP A O 1
ATOM 1072 N N . SER A 1 131 ? 18.181 7.115 -5.390 1.00 94.44 131 SER A N 1
ATOM 1073 C CA . SER A 1 131 ? 17.276 7.939 -4.571 1.00 94.44 131 SER A CA 1
ATOM 1074 C C . SER A 1 131 ? 16.503 7.165 -3.499 1.00 94.44 131 SER A C 1
ATOM 1076 O O . SER A 1 131 ? 15.639 7.766 -2.848 1.00 94.44 131 SER A O 1
ATOM 1078 N N . ILE A 1 132 ? 16.768 5.862 -3.321 1.00 89.19 132 ILE A N 1
ATOM 1079 C CA . ILE A 1 132 ? 16.157 5.066 -2.244 1.00 89.19 132 ILE A CA 1
ATOM 1080 C C . ILE A 1 132 ? 16.508 5.714 -0.904 1.00 89.19 132 ILE A C 1
ATOM 1082 O O . ILE A 1 132 ? 17.677 5.889 -0.563 1.00 89.19 132 ILE A O 1
ATOM 1086 N N . GLN A 1 133 ? 15.473 6.096 -0.163 1.00 87.19 133 GLN A N 1
ATOM 1087 C CA . GLN A 1 133 ? 15.606 6.698 1.159 1.00 87.19 133 GLN A CA 1
ATOM 1088 C C . GLN A 1 133 ? 15.866 5.625 2.230 1.00 87.19 133 GLN A C 1
ATOM 1090 O O . GLN A 1 133 ? 15.657 4.435 1.968 1.00 87.19 133 GLN A O 1
ATOM 1095 N N . PRO A 1 134 ? 16.313 6.016 3.441 1.00 87.69 134 PRO A N 1
ATOM 1096 C CA . PRO A 1 134 ? 16.466 5.085 4.552 1.00 87.69 134 PRO A CA 1
ATOM 1097 C C . PRO A 1 134 ? 15.210 4.237 4.771 1.00 87.69 134 PRO A C 1
ATOM 1099 O O . PRO A 1 134 ? 14.087 4.743 4.747 1.00 87.69 134 PRO A O 1
ATOM 1102 N N . LEU A 1 135 ? 15.416 2.935 4.969 1.00 87.56 135 LEU A N 1
ATOM 1103 C CA . LEU A 1 135 ? 14.329 1.976 5.120 1.00 87.56 135 LEU A CA 1
ATOM 1104 C C . LEU A 1 135 ? 13.619 2.165 6.469 1.00 87.56 135 LEU A C 1
ATOM 1106 O O . LEU A 1 135 ? 14.288 2.401 7.479 1.00 87.56 135 LEU A O 1
ATOM 1110 N N . PRO A 1 136 ? 12.282 2.036 6.515 1.00 90.50 136 PRO A N 1
ATOM 1111 C CA . PRO A 1 136 ? 11.542 2.053 7.764 1.00 90.50 136 PRO A CA 1
ATOM 1112 C C . PRO A 1 136 ? 11.898 0.841 8.623 1.00 90.50 136 PRO A C 1
ATOM 1114 O O . PRO A 1 136 ? 12.303 -0.209 8.122 1.00 90.50 136 PRO A O 1
ATOM 1117 N N . ASP A 1 137 ? 11.682 0.975 9.930 1.00 92.19 137 ASP A N 1
ATOM 1118 C CA . ASP A 1 137 ? 11.817 -0.149 10.846 1.00 92.19 137 ASP A CA 1
ATOM 1119 C C . ASP A 1 137 ? 10.802 -1.264 10.485 1.00 92.19 137 ASP A C 1
ATOM 1121 O O . ASP A 1 137 ? 9.609 -0.981 10.291 1.00 92.19 137 ASP A O 1
ATOM 1125 N N . PRO A 1 138 ? 11.224 -2.543 10.422 1.00 92.50 138 PRO A N 1
ATOM 1126 C CA . PRO A 1 138 ? 10.356 -3.632 9.976 1.00 92.50 138 PRO A CA 1
ATOM 1127 C C . PRO A 1 138 ? 9.148 -3.840 10.897 1.00 92.50 138 PRO A C 1
ATOM 1129 O O . PRO A 1 138 ? 8.081 -4.249 10.441 1.00 92.50 138 PRO A O 1
ATOM 1132 N N . LYS A 1 139 ? 9.278 -3.549 12.200 1.00 90.12 139 LYS A N 1
ATOM 1133 C CA . LYS A 1 139 ? 8.173 -3.662 13.163 1.00 90.12 139 LYS A CA 1
ATOM 1134 C C . LYS A 1 139 ? 7.155 -2.541 12.957 1.00 90.12 139 LYS A C 1
ATOM 1136 O O . LYS A 1 139 ? 5.955 -2.794 13.044 1.00 90.12 139 LYS A O 1
ATOM 1141 N N . GLN A 1 140 ? 7.599 -1.326 12.638 1.00 90.25 140 GLN A N 1
ATOM 1142 C CA . GLN A 1 140 ? 6.690 -0.239 12.257 1.00 90.25 140 GLN A CA 1
ATOM 1143 C C . GLN A 1 140 ? 5.901 -0.593 10.991 1.00 90.25 140 GLN A C 1
ATOM 1145 O O . GLN A 1 140 ? 4.676 -0.450 10.970 1.00 90.25 140 GLN A O 1
ATOM 1150 N N . MET A 1 141 ? 6.577 -1.122 9.968 1.00 91.50 141 MET A N 1
ATOM 1151 C CA . MET A 1 141 ? 5.921 -1.541 8.730 1.00 91.50 141 MET A CA 1
ATOM 1152 C C . MET A 1 141 ? 4.977 -2.732 8.953 1.00 91.50 141 MET A C 1
ATOM 1154 O O . MET A 1 141 ? 3.866 -2.741 8.427 1.00 91.50 141 MET A O 1
ATOM 1158 N N . TRP A 1 142 ? 5.354 -3.693 9.803 1.00 91.31 142 TRP A N 1
ATOM 1159 C CA . TRP A 1 142 ? 4.473 -4.783 10.234 1.00 91.31 142 TRP A CA 1
ATOM 1160 C C . TRP A 1 142 ? 3.180 -4.260 10.861 1.00 91.31 142 TRP A C 1
ATOM 1162 O O . TRP A 1 142 ? 2.097 -4.659 10.444 1.00 91.31 142 TRP A O 1
ATOM 1172 N N . ASN A 1 143 ? 3.278 -3.331 11.813 1.00 88.62 143 ASN A N 1
ATOM 1173 C CA . ASN A 1 143 ? 2.113 -2.749 12.480 1.00 88.62 143 ASN A CA 1
ATOM 1174 C C . ASN A 1 143 ? 1.226 -1.941 11.520 1.00 88.62 143 ASN A C 1
ATOM 1176 O O . ASN A 1 143 ? 0.020 -1.844 11.727 1.00 88.62 143 ASN A O 1
ATOM 1180 N N . PHE A 1 144 ? 1.803 -1.358 10.470 1.00 88.12 144 PHE A N 1
ATOM 1181 C CA . PHE A 1 144 ? 1.044 -0.683 9.420 1.00 88.12 144 PHE A CA 1
ATOM 1182 C C . PHE A 1 144 ? 0.272 -1.671 8.532 1.00 88.12 144 PHE A C 1
ATOM 1184 O O . PHE A 1 144 ? -0.890 -1.433 8.204 1.00 88.12 144 PHE A O 1
ATOM 1191 N N . ILE A 1 145 ? 0.895 -2.793 8.159 1.00 89.62 145 ILE A N 1
ATOM 1192 C CA . ILE A 1 145 ? 0.267 -3.831 7.325 1.00 89.62 145 ILE A CA 1
ATOM 1193 C C . ILE A 1 145 ? -0.797 -4.594 8.129 1.00 89.62 145 ILE A C 1
ATOM 1195 O O . ILE A 1 145 ? -1.918 -4.808 7.652 1.00 89.62 145 ILE A O 1
ATOM 1199 N N . PHE A 1 146 ? -0.465 -4.944 9.372 1.00 89.31 146 PHE A N 1
ATOM 1200 C CA . PHE A 1 146 ? -1.282 -5.704 10.315 1.00 89.31 146 PHE A CA 1
ATOM 1201 C C . PHE A 1 146 ? -1.567 -4.895 11.591 1.00 89.31 146 PHE A C 1
ATOM 1203 O O . PHE A 1 146 ? -1.119 -5.262 12.677 1.00 89.31 146 PHE A O 1
ATOM 1210 N N . PRO A 1 147 ? -2.343 -3.803 11.499 1.00 86.00 147 PRO A N 1
ATOM 1211 C CA . PRO A 1 147 ? -2.754 -3.022 12.663 1.00 86.00 147 PRO A CA 1
ATOM 1212 C C . PRO A 1 147 ? -3.590 -3.854 13.644 1.00 86.00 147 PRO A C 1
ATOM 1214 O O . PRO A 1 147 ? -3.648 -3.549 14.825 1.00 86.00 147 PRO A O 1
ATOM 1217 N N . ASP A 1 148 ? -4.211 -4.931 13.170 1.00 84.56 148 ASP A N 1
ATOM 1218 C CA . ASP A 1 148 ? -4.969 -5.899 13.956 1.00 84.56 148 ASP A CA 1
ATOM 1219 C C . ASP A 1 148 ? -4.116 -7.037 14.549 1.00 84.56 148 ASP A C 1
ATOM 1221 O O . ASP A 1 148 ? -4.668 -7.951 15.155 1.00 84.56 148 ASP A O 1
ATOM 1225 N N . ALA A 1 149 ? -2.785 -7.016 14.382 1.00 85.00 149 ALA A N 1
ATOM 1226 C CA . ALA A 1 149 ? -1.902 -8.030 14.967 1.00 85.00 149 ALA A CA 1
ATOM 1227 C C . ALA A 1 149 ? -1.827 -7.947 16.498 1.00 85.00 149 ALA A C 1
ATOM 1229 O O . ALA A 1 149 ? -1.596 -8.964 17.149 1.00 85.00 149 ALA A O 1
ATOM 1230 N N . ASP A 1 150 ? -2.011 -6.751 17.063 1.00 83.62 150 ASP A N 1
ATOM 1231 C CA . ASP A 1 150 ? -2.177 -6.567 18.500 1.00 83.62 150 ASP A CA 1
ATOM 1232 C C . ASP A 1 150 ? -3.677 -6.432 18.815 1.00 83.62 150 ASP A C 1
ATOM 1234 O O . ASP A 1 150 ? -4.256 -5.369 18.570 1.00 83.62 150 ASP A O 1
ATOM 1238 N N . PRO A 1 151 ? -4.328 -7.479 19.357 1.00 82.25 151 PRO A N 1
ATOM 1239 C CA . PRO A 1 151 ? -5.752 -7.429 19.677 1.00 82.25 151 PRO A CA 1
ATOM 1240 C C . PRO A 1 151 ? -6.070 -6.421 20.789 1.00 82.25 151 PRO A C 1
ATOM 1242 O O . PRO A 1 151 ? -7.228 -6.040 20.950 1.00 82.25 151 PRO A O 1
ATOM 1245 N N . ASN A 1 152 ? -5.063 -5.974 21.548 1.00 85.75 152 ASN A N 1
ATOM 1246 C CA . ASN A 1 152 ? -5.235 -5.005 22.622 1.00 85.75 152 ASN A CA 1
ATOM 1247 C C . ASN A 1 152 ? -5.045 -3.556 22.154 1.00 85.75 152 ASN A C 1
ATOM 1249 O O . ASN A 1 152 ? -5.395 -2.636 22.897 1.00 85.75 152 ASN A O 1
ATOM 1253 N N . ALA A 1 153 ? -4.544 -3.331 20.935 1.00 89.06 153 ALA A N 1
ATOM 1254 C CA . ALA A 1 153 ? -4.298 -1.994 20.415 1.00 89.06 153 ALA A CA 1
ATOM 1255 C C . ALA A 1 153 ? -5.606 -1.227 20.182 1.00 89.06 153 ALA A C 1
ATOM 1257 O O . ALA A 1 153 ? -6.483 -1.655 19.428 1.00 89.06 153 ALA A O 1
ATOM 1258 N N . PHE A 1 154 ? -5.705 -0.051 20.802 1.00 92.25 154 PHE A N 1
ATOM 1259 C CA . PHE A 1 154 ? -6.776 0.902 20.536 1.00 92.25 154 PHE A CA 1
ATOM 1260 C C . PHE A 1 154 ? -6.365 1.902 19.454 1.00 92.25 154 PHE A C 1
ATOM 1262 O O . PHE A 1 154 ? -5.243 2.410 19.417 1.00 92.25 154 PHE A O 1
ATOM 1269 N N . PHE A 1 155 ? -7.322 2.205 18.589 1.00 94.25 155 PHE A N 1
ATOM 1270 C CA . PHE A 1 155 ? -7.238 3.181 17.519 1.00 94.25 155 PHE A CA 1
ATOM 1271 C C . PHE A 1 155 ? -8.201 4.321 17.796 1.00 94.25 155 PHE A C 1
ATOM 1273 O O . PHE A 1 155 ? -9.282 4.114 18.341 1.00 94.25 155 PHE A O 1
ATOM 1280 N N . GLU A 1 156 ? -7.808 5.520 17.389 1.00 95.69 156 GLU A N 1
ATOM 1281 C CA . GLU A 1 156 ? -8.640 6.712 17.464 1.00 95.69 156 GLU A CA 1
ATOM 1282 C C . GLU A 1 156 ? -9.237 7.021 16.088 1.00 95.69 156 GLU A C 1
ATOM 1284 O O . GLU A 1 156 ? -8.569 6.885 15.059 1.00 95.69 156 GLU A O 1
ATOM 1289 N N . GLY A 1 157 ? -10.492 7.460 16.071 1.00 96.69 157 GLY A N 1
ATOM 1290 C CA . GLY A 1 157 ? -11.139 7.986 14.881 1.00 96.69 157 GLY A CA 1
ATOM 1291 C C . GLY A 1 157 ? -12.367 8.831 15.195 1.00 96.69 157 GLY A C 1
ATOM 1292 O O . GLY A 1 157 ? -12.715 9.068 16.350 1.00 96.69 157 GLY A O 1
ATOM 1293 N N . LYS A 1 158 ? -13.045 9.276 14.140 1.00 97.69 158 LYS A N 1
ATOM 1294 C CA . LYS A 1 158 ? -14.285 10.050 14.203 1.00 97.69 158 LYS A CA 1
ATOM 1295 C C . LYS A 1 158 ? -15.414 9.265 13.554 1.00 97.69 158 LYS A C 1
ATOM 1297 O O . LYS A 1 158 ? -15.247 8.738 12.454 1.00 97.69 158 LYS A O 1
ATOM 1302 N N . ILE A 1 159 ? -16.572 9.204 14.201 1.00 97.50 159 ILE A N 1
ATOM 1303 C CA . ILE A 1 159 ? -17.767 8.613 13.593 1.00 97.50 159 ILE A CA 1
ATOM 1304 C C . ILE A 1 159 ? -18.218 9.535 12.458 1.00 97.50 159 ILE A C 1
ATOM 1306 O O . ILE A 1 159 ? -18.600 10.678 12.691 1.00 97.50 159 ILE A O 1
ATOM 1310 N N . VAL A 1 160 ? -18.155 9.052 11.219 1.00 97.88 160 VAL A N 1
ATOM 1311 C CA . VAL A 1 160 ? -18.504 9.830 10.011 1.00 97.88 160 VAL A CA 1
ATOM 1312 C C . VAL A 1 160 ? -19.841 9.423 9.410 1.00 97.88 160 VAL A C 1
ATOM 1314 O O . VAL A 1 160 ? -20.376 10.118 8.552 1.00 97.88 160 VAL A O 1
ATOM 1317 N N . HIS A 1 161 ? -20.392 8.300 9.861 1.00 97.44 161 HIS A N 1
ATOM 1318 C CA . HIS A 1 161 ? -21.725 7.854 9.498 1.00 97.44 161 HIS A CA 1
ATOM 1319 C C . HIS A 1 161 ? -22.280 6.962 10.601 1.00 97.44 161 HIS A C 1
ATOM 1321 O O . HIS A 1 161 ? -21.564 6.104 11.119 1.00 97.44 161 HIS A O 1
ATOM 1327 N N . TYR A 1 162 ? -23.560 7.120 10.913 1.00 97.06 162 TYR A N 1
ATOM 1328 C CA . TYR A 1 162 ? -24.286 6.205 11.778 1.00 97.06 162 TYR A CA 1
ATOM 1329 C C . TYR A 1 162 ? -25.749 6.157 11.348 1.00 97.06 162 TYR A C 1
ATOM 1331 O O . TYR A 1 162 ? -26.423 7.182 11.297 1.00 97.06 162 TYR A O 1
ATOM 1339 N N . ASN A 1 163 ? -26.222 4.963 11.008 1.00 96.31 163 ASN A N 1
ATOM 1340 C CA . ASN A 1 163 ? -27.625 4.691 10.757 1.00 96.31 163 ASN A CA 1
ATOM 1341 C C . ASN A 1 163 ? -28.191 3.989 11.993 1.00 96.31 163 ASN A C 1
ATOM 1343 O O . ASN A 1 163 ? -27.984 2.788 12.178 1.00 96.31 163 ASN A O 1
ATOM 1347 N N . TYR A 1 164 ? -28.885 4.753 12.836 1.00 94.81 164 TYR A N 1
ATOM 1348 C CA . TYR A 1 164 ? -29.455 4.253 14.085 1.00 94.81 164 TYR A CA 1
ATOM 1349 C C . TYR A 1 164 ? -30.488 3.142 13.854 1.00 94.81 164 TYR A C 1
ATOM 1351 O O . TYR A 1 164 ? -30.412 2.096 14.498 1.00 94.81 164 TYR A O 1
ATOM 1359 N N . GLU A 1 165 ? -31.394 3.326 12.890 1.00 94.12 165 GLU A N 1
ATOM 1360 C CA . GLU A 1 165 ? -32.458 2.363 12.573 1.00 94.12 165 GLU A CA 1
ATOM 1361 C C . GLU A 1 165 ? -31.895 1.004 12.145 1.00 94.12 165 GLU A C 1
ATOM 1363 O O . GLU A 1 165 ? -32.364 -0.044 12.584 1.00 94.12 165 GLU A O 1
ATOM 1368 N N . LYS A 1 166 ? -30.843 1.014 11.318 1.00 95.75 166 LYS A N 1
ATOM 1369 C CA . LYS A 1 166 ? -30.156 -0.202 10.859 1.00 95.75 166 LYS A CA 1
ATOM 1370 C C . LYS A 1 166 ? -29.064 -0.678 11.821 1.00 95.75 166 LYS A C 1
ATOM 1372 O O . LYS A 1 166 ? -28.514 -1.759 11.622 1.00 95.75 166 LYS A O 1
ATOM 1377 N N . GLY A 1 167 ? -28.730 0.110 12.840 1.00 95.62 167 GLY A N 1
ATOM 1378 C CA . GLY A 1 167 ? -27.780 -0.241 13.889 1.00 95.62 167 GLY A CA 1
ATOM 1379 C C . GLY A 1 167 ? -26.328 -0.390 13.430 1.00 95.62 167 GLY A C 1
ATOM 1380 O O . GLY A 1 167 ? -25.609 -1.214 13.993 1.00 95.62 167 GLY A O 1
ATOM 1381 N N . PHE A 1 168 ? -25.869 0.363 12.429 1.00 96.56 168 PHE A N 1
ATOM 1382 C CA . PHE A 1 168 ? -24.469 0.317 11.990 1.00 96.56 168 PHE A CA 1
ATOM 1383 C C . PHE A 1 168 ? -23.923 1.696 11.633 1.00 96.56 168 PHE A C 1
ATOM 1385 O O . PHE A 1 168 ? -24.671 2.630 11.351 1.00 96.56 168 PHE A O 1
ATOM 1392 N N . GLY A 1 169 ? -22.600 1.817 11.600 1.00 96.81 169 GLY A N 1
ATOM 1393 C CA . GLY A 1 169 ? -21.932 3.048 11.212 1.00 96.81 169 GLY A CA 1
ATOM 1394 C C . GLY A 1 169 ? -20.516 2.830 10.702 1.00 96.81 169 GLY A C 1
ATOM 1395 O O . GLY A 1 169 ? -20.070 1.701 10.486 1.00 96.81 169 GLY A O 1
ATOM 1396 N N . PHE A 1 170 ? -19.820 3.944 10.504 1.00 97.81 170 PHE A N 1
ATOM 1397 C CA . PHE A 1 170 ? -18.448 3.980 10.023 1.00 97.81 170 PHE A CA 1
ATOM 1398 C C . PHE A 1 170 ? -17.604 4.985 10.809 1.00 97.81 170 PHE A C 1
ATOM 1400 O O . PHE A 1 170 ? -18.034 6.114 11.060 1.00 97.81 170 PHE A O 1
ATOM 1407 N N . ILE A 1 171 ? -16.381 4.576 11.147 1.00 97.81 171 ILE A N 1
ATOM 1408 C CA . ILE A 1 171 ? -15.361 5.410 11.788 1.00 97.81 171 ILE A CA 1
ATOM 1409 C C . ILE A 1 171 ? -14.285 5.747 10.754 1.00 97.81 171 ILE A C 1
ATOM 1411 O O . ILE A 1 171 ? -13.692 4.848 10.160 1.00 97.81 171 ILE A O 1
ATOM 1415 N N . ALA A 1 172 ? -14.021 7.033 10.540 1.00 96.94 172 ALA A N 1
ATOM 1416 C CA . ALA A 1 172 ? -12.847 7.486 9.804 1.00 96.94 172 ALA A CA 1
ATOM 1417 C C . ALA A 1 172 ? -11.671 7.613 10.776 1.00 96.94 172 ALA A C 1
ATOM 1419 O O . ALA A 1 172 ? -11.791 8.265 11.813 1.00 96.94 172 ALA A O 1
ATOM 1420 N N . ALA A 1 173 ? -10.543 6.997 10.447 1.00 93.25 173 ALA A N 1
ATOM 1421 C CA . ALA A 1 173 ? -9.340 7.022 11.266 1.00 93.25 173 ALA A CA 1
ATOM 1422 C C . ALA A 1 173 ? -8.121 7.155 10.351 1.00 93.25 173 ALA A C 1
ATOM 1424 O O . ALA A 1 173 ? -8.018 6.441 9.357 1.00 93.25 173 ALA A O 1
ATOM 1425 N N . GLU A 1 174 ? -7.203 8.060 10.689 1.00 85.62 174 GLU A N 1
ATOM 1426 C CA . GLU A 1 174 ? -6.082 8.464 9.823 1.00 85.62 174 GLU A CA 1
ATO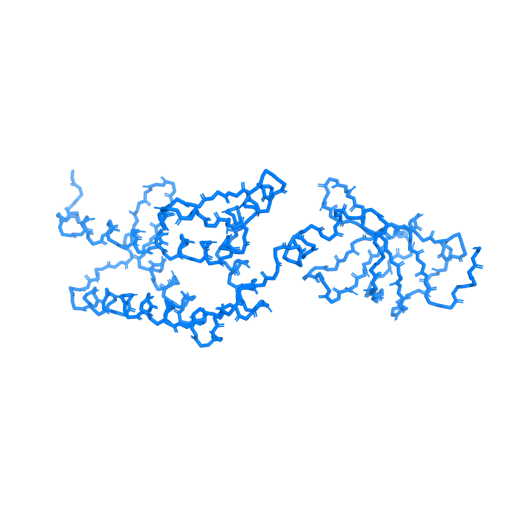M 1427 C C . GLU A 1 174 ? -5.195 7.285 9.397 1.00 85.62 174 GLU A C 1
ATOM 1429 O O . GLU A 1 174 ? -4.720 7.221 8.265 1.00 85.62 174 GLU A O 1
ATOM 1434 N N . LYS A 1 175 ? -5.037 6.293 10.281 1.00 81.75 175 LYS A N 1
ATOM 1435 C CA . LYS A 1 175 ? -4.254 5.078 10.014 1.00 81.75 175 LYS A CA 1
ATOM 1436 C C . LYS A 1 175 ? -4.865 4.157 8.953 1.00 81.75 175 LYS A C 1
ATOM 1438 O O . LYS A 1 175 ? -4.206 3.208 8.535 1.00 81.75 175 LYS A O 1
ATOM 1443 N N . PHE A 1 176 ? -6.104 4.389 8.520 1.00 84.31 176 PHE A N 1
ATOM 1444 C CA . PHE A 1 176 ? -6.809 3.510 7.594 1.00 84.31 176 PHE A CA 1
ATOM 1445 C C . PHE A 1 176 ? -7.291 4.278 6.368 1.00 84.31 176 PHE A C 1
ATOM 1447 O O . PHE A 1 176 ? -8.002 5.269 6.465 1.00 84.31 176 PHE A O 1
ATOM 1454 N N . GLN A 1 177 ? -6.973 3.758 5.180 1.00 75.00 177 GLN A N 1
ATOM 1455 C CA . GLN A 1 177 ? -7.421 4.356 3.916 1.00 75.00 177 GLN A CA 1
ATOM 1456 C C . GLN A 1 177 ? -8.944 4.289 3.710 1.00 75.00 177 GLN A C 1
ATOM 1458 O O . GLN A 1 177 ? -9.489 5.016 2.883 1.00 75.00 177 GLN A O 1
ATOM 1463 N N . LYS A 1 178 ? -9.634 3.378 4.407 1.00 86.56 178 LYS A N 1
ATOM 1464 C CA . LYS A 1 178 ? -11.084 3.182 4.315 1.00 86.56 178 LYS A CA 1
ATOM 1465 C C . LYS A 1 178 ? -11.709 3.355 5.688 1.00 86.56 178 LYS A C 1
ATOM 1467 O O . LYS A 1 178 ? -11.128 2.930 6.685 1.00 86.56 178 LYS A O 1
ATOM 1472 N N . ASN A 1 179 ? -12.924 3.896 5.711 1.00 95.12 179 ASN A N 1
ATOM 1473 C CA . ASN A 1 179 ? -13.698 3.976 6.940 1.00 95.12 179 ASN A CA 1
ATOM 1474 C C . ASN A 1 179 ? -13.981 2.569 7.480 1.00 95.12 179 ASN A C 1
ATOM 1476 O O . ASN A 1 179 ? -14.339 1.657 6.730 1.00 95.12 179 ASN A O 1
ATOM 1480 N N . ILE A 1 180 ? -13.835 2.411 8.789 1.00 96.25 180 ILE A N 1
ATOM 1481 C CA . ILE A 1 180 ? -13.981 1.138 9.483 1.00 96.25 180 ILE A CA 1
ATOM 1482 C C . ILE A 1 180 ? -15.443 0.953 9.874 1.00 96.25 180 ILE A C 1
ATOM 1484 O O . ILE A 1 180 ? -16.020 1.781 10.577 1.00 96.25 180 ILE A O 1
ATOM 1488 N N . TYR A 1 181 ? -16.044 -0.136 9.400 1.00 96.94 181 TYR A N 1
ATOM 1489 C CA . TYR A 1 181 ? -17.416 -0.506 9.735 1.00 96.94 181 TYR A CA 1
ATOM 1490 C C . TYR A 1 181 ? -17.541 -0.874 11.216 1.00 96.94 181 TYR A C 1
ATOM 1492 O O . TYR A 1 181 ? -16.691 -1.589 11.748 1.00 96.94 181 TYR A O 1
ATOM 1500 N N . PHE A 1 182 ? -18.647 -0.487 11.849 1.00 97.44 182 PHE A N 1
ATOM 1501 C CA . PHE A 1 182 ? -19.058 -1.036 13.137 1.00 97.44 182 PHE A CA 1
ATOM 1502 C C . PHE A 1 182 ? -20.550 -1.345 13.184 1.00 97.44 182 PHE A C 1
ATOM 1504 O O . PHE A 1 182 ? -21.367 -0.687 12.544 1.00 97.44 182 PHE A O 1
ATOM 1511 N N . HIS A 1 183 ? -20.902 -2.334 14.001 1.00 96.88 183 HIS A N 1
ATOM 1512 C CA . HIS A 1 183 ? -22.280 -2.612 14.392 1.00 96.88 183 HIS A CA 1
ATOM 1513 C C . HIS A 1 183 ? -22.559 -1.982 15.762 1.00 96.88 183 HIS A C 1
ATOM 1515 O O . HIS A 1 183 ? -21.660 -1.932 16.598 1.00 96.88 183 HIS A O 1
ATOM 1521 N N . ARG A 1 184 ? -23.797 -1.567 16.050 1.00 95.75 184 ARG A N 1
ATOM 1522 C CA . ARG A 1 184 ? -24.168 -0.920 17.324 1.00 95.75 184 ARG A CA 1
ATOM 1523 C C . ARG A 1 184 ? -23.815 -1.755 18.554 1.00 95.75 184 ARG A C 1
ATOM 1525 O O . ARG A 1 184 ? -23.585 -1.212 19.621 1.00 95.75 184 ARG A O 1
ATOM 1532 N N . GLN A 1 185 ? -23.746 -3.082 18.420 1.00 95.50 185 GLN A N 1
ATOM 1533 C CA . GLN A 1 185 ? -23.344 -3.970 19.518 1.00 95.50 185 GLN A CA 1
ATOM 1534 C C . GLN A 1 185 ? -21.891 -3.771 19.963 1.00 95.50 185 GLN A C 1
ATOM 1536 O O . GLN A 1 185 ? -21.581 -4.117 21.098 1.00 95.50 185 GLN A O 1
ATOM 1541 N N . ALA A 1 186 ? -21.039 -3.219 19.096 1.00 96.06 186 ALA A N 1
ATOM 1542 C CA . ALA A 1 186 ? -19.667 -2.861 19.425 1.00 96.06 186 ALA A CA 1
ATOM 1543 C C . ALA A 1 186 ? -19.568 -1.588 20.277 1.00 96.06 186 ALA A C 1
ATOM 1545 O O . ALA A 1 186 ? -18.514 -1.361 20.861 1.00 96.06 186 ALA A O 1
ATOM 1546 N N . LEU A 1 187 ? -20.629 -0.772 20.343 1.00 95.25 187 LEU A N 1
ATOM 1547 C CA . LEU A 1 187 ? -20.701 0.372 21.249 1.00 95.25 187 LEU A CA 1
ATOM 1548 C C . LEU A 1 187 ? -20.872 -0.119 22.688 1.00 95.25 187 LEU A C 1
ATOM 1550 O O . LEU A 1 187 ? -21.531 -1.131 22.952 1.00 95.25 187 LEU A O 1
ATOM 1554 N N . SER A 1 188 ? -20.327 0.640 23.625 1.00 91.06 188 SER A N 1
ATOM 1555 C CA . SER A 1 188 ? -20.626 0.515 25.046 1.00 91.06 188 SER A CA 1
ATOM 1556 C C . SER A 1 188 ? -22.136 0.636 25.326 1.00 91.06 188 SER A C 1
ATOM 1558 O O . SER A 1 188 ? -22.864 1.297 24.574 1.00 91.06 188 SER A O 1
ATOM 1560 N N . PRO A 1 189 ? -22.654 -0.022 26.386 1.00 88.81 189 PRO A N 1
ATOM 1561 C CA . PRO A 1 189 ? -24.093 -0.110 26.656 1.00 88.81 189 PRO A CA 1
ATOM 1562 C C . PRO A 1 189 ? -24.830 1.234 26.636 1.00 88.81 189 PRO A C 1
ATOM 1564 O O . PRO A 1 189 ? -25.916 1.314 26.065 1.00 88.81 189 PRO A O 1
ATOM 1567 N N . ASN A 1 190 ? -24.206 2.287 27.170 1.00 86.56 190 ASN A N 1
ATOM 1568 C CA . ASN A 1 190 ? -24.779 3.632 27.265 1.00 86.56 190 ASN A CA 1
ATOM 1569 C C . ASN A 1 190 ? -25.031 4.280 25.898 1.00 86.56 190 ASN A C 1
ATOM 1571 O O . ASN A 1 190 ? -25.920 5.115 25.760 1.00 86.56 190 ASN A O 1
ATOM 1575 N N . TRP A 1 191 ? -24.284 3.872 24.872 1.00 88.12 191 TRP A N 1
ATOM 1576 C CA . TRP A 1 191 ? -24.341 4.467 23.539 1.00 88.12 191 TRP A CA 1
ATOM 1577 C C . TRP A 1 191 ? -25.140 3.640 22.529 1.00 88.12 191 TRP A C 1
ATOM 1579 O O . TRP A 1 191 ? -25.476 4.146 21.460 1.00 88.12 191 TRP A O 1
ATOM 1589 N N . LYS A 1 192 ? -25.522 2.396 22.858 1.00 88.00 192 LYS A N 1
ATOM 1590 C CA . LYS A 1 192 ? -26.283 1.513 21.946 1.00 88.00 192 LYS A CA 1
ATOM 1591 C C . LYS A 1 192 ? -27.640 2.085 21.534 1.00 88.00 192 LYS A C 1
ATOM 1593 O O . LYS A 1 192 ? -28.120 1.779 20.442 1.00 88.00 192 LYS A O 1
ATOM 1598 N N . SER A 1 193 ? -28.244 2.886 22.408 1.00 87.06 193 SER A N 1
ATOM 1599 C CA . SER A 1 193 ? -29.580 3.459 22.220 1.00 87.06 193 SER A CA 1
ATOM 1600 C C . SER A 1 193 ? -29.560 4.933 21.819 1.00 87.06 193 SER A C 1
ATOM 1602 O O . SER A 1 193 ? -30.631 5.481 21.578 1.00 87.06 193 SER A O 1
ATOM 1604 N N . VAL A 1 194 ? -28.384 5.562 21.714 1.00 86.50 194 VAL A N 1
ATOM 1605 C CA . VAL A 1 194 ? -28.248 6.982 21.362 1.00 86.50 194 VAL A CA 1
ATOM 1606 C C . VAL A 1 194 ? -28.302 7.142 19.836 1.00 86.50 194 VAL A C 1
ATOM 1608 O O . VAL A 1 194 ? -27.445 6.580 19.150 1.00 86.50 194 VAL A O 1
ATOM 1611 N N . PRO A 1 195 ? -29.275 7.890 19.279 1.00 86.50 195 PRO A N 1
ATOM 1612 C CA . PRO A 1 195 ? -29.387 8.067 17.830 1.00 86.50 195 PRO A CA 1
ATOM 1613 C C . PRO A 1 195 ? -28.311 8.980 17.240 1.00 86.50 195 PRO A C 1
ATOM 1615 O O . PRO A 1 195 ? -27.849 8.731 16.128 1.00 86.50 195 PRO A O 1
ATOM 1618 N N . ASP A 1 196 ? -27.895 10.010 17.983 1.00 89.38 196 ASP A N 1
ATOM 1619 C CA . ASP A 1 196 ? -26.928 10.999 17.508 1.00 89.38 196 ASP A CA 1
ATOM 1620 C C . ASP A 1 196 ? -25.542 10.816 18.140 1.00 89.38 196 ASP A C 1
ATOM 1622 O O . ASP A 1 196 ? -25.229 11.288 19.237 1.00 89.38 196 ASP A O 1
ATOM 1626 N N . ILE A 1 197 ? -24.699 10.093 17.409 1.00 93.12 197 ILE A N 1
ATOM 1627 C CA . ILE A 1 197 ? -23.275 9.913 17.711 1.00 93.12 197 ILE A CA 1
ATOM 1628 C C . ILE A 1 197 ? -22.387 10.396 16.560 1.00 93.12 197 ILE A C 1
ATOM 1630 O O . ILE A 1 197 ? -21.176 10.163 16.563 1.00 93.12 197 ILE A O 1
ATOM 1634 N N . LEU A 1 198 ? -22.981 11.051 15.558 1.00 95.12 198 LEU A N 1
ATOM 1635 C CA . LEU A 1 198 ? -22.256 11.516 14.388 1.00 95.12 198 LEU A CA 1
ATOM 1636 C C . LEU A 1 198 ? -21.239 12.585 14.797 1.00 95.12 198 LEU A C 1
ATOM 1638 O O . LEU A 1 198 ? -21.496 13.459 15.618 1.00 95.12 198 LEU A O 1
ATOM 1642 N N . GLY A 1 199 ? -20.041 12.502 14.231 1.00 95.38 199 GLY A N 1
ATOM 1643 C CA . GLY A 1 199 ? -18.962 13.441 14.490 1.00 95.38 199 GLY A CA 1
ATOM 1644 C C . GLY A 1 199 ? -18.260 13.266 15.836 1.00 95.38 199 GLY A C 1
ATOM 1645 O O . GLY A 1 199 ? -17.255 13.941 16.059 1.00 95.38 199 GLY A O 1
ATOM 1646 N N . LYS A 1 200 ? -18.712 12.358 16.707 1.00 95.50 200 LYS A N 1
ATOM 1647 C CA . LYS A 1 200 ? -18.023 12.084 17.970 1.00 95.50 200 LYS A CA 1
ATOM 1648 C C . LYS A 1 200 ? -16.703 11.356 17.733 1.00 95.50 200 LYS A C 1
ATOM 1650 O O . LYS A 1 200 ? -16.573 10.541 16.812 1.00 95.50 200 LYS A O 1
ATOM 1655 N N . LYS A 1 201 ? -15.729 11.660 18.586 1.00 96.62 201 LYS A N 1
ATOM 1656 C CA . LYS A 1 201 ? -14.457 10.950 18.657 1.00 96.62 201 LYS A CA 1
ATOM 1657 C C . LYS A 1 201 ? -14.664 9.599 19.340 1.00 96.62 201 LYS A C 1
ATOM 1659 O O . LYS A 1 201 ? -15.413 9.491 20.311 1.00 96.62 201 LYS A O 1
ATOM 1664 N N . ALA A 1 202 ? -14.044 8.567 18.785 1.00 96.06 202 ALA A N 1
ATOM 1665 C CA . ALA A 1 202 ? -14.207 7.186 19.202 1.00 96.06 202 ALA A CA 1
ATOM 1666 C C . ALA A 1 202 ? -12.853 6.481 19.296 1.00 96.06 202 ALA A C 1
ATOM 1668 O O . ALA A 1 202 ? -11.990 6.638 18.429 1.00 96.06 202 ALA A O 1
ATOM 1669 N N . TYR A 1 203 ? -12.715 5.658 20.329 1.00 95.62 203 TYR A N 1
ATOM 1670 C CA . TYR A 1 203 ? -11.606 4.742 20.544 1.00 95.62 203 TYR A CA 1
ATOM 1671 C C . TYR A 1 203 ? -12.098 3.318 20.325 1.00 95.62 203 TYR A C 1
ATOM 1673 O O . TYR A 1 203 ? -13.142 2.946 20.856 1.00 95.62 203 TYR A O 1
ATOM 1681 N N . PHE A 1 204 ? -11.383 2.517 19.546 1.00 95.38 204 PHE A N 1
ATOM 1682 C CA . PHE A 1 204 ? -11.849 1.185 19.159 1.00 95.38 204 PHE A CA 1
ATOM 1683 C C . PHE A 1 204 ? -10.698 0.203 18.978 1.00 95.38 204 PHE A C 1
ATOM 1685 O O . PHE A 1 204 ? -9.577 0.599 18.677 1.00 95.38 204 PHE A O 1
ATOM 1692 N N . GLN A 1 205 ? -10.991 -1.085 19.106 1.00 95.25 205 GLN A N 1
ATOM 1693 C CA . GLN A 1 205 ? -10.095 -2.162 18.692 1.00 95.25 205 GLN A CA 1
ATOM 1694 C C . GLN A 1 205 ? -10.518 -2.690 17.320 1.00 95.25 205 GLN A C 1
ATOM 1696 O O . GLN A 1 205 ? -11.663 -2.512 16.890 1.00 95.25 205 GLN A O 1
ATOM 1701 N N . LEU A 1 206 ? -9.599 -3.351 16.619 1.00 94.88 206 LEU A N 1
ATOM 1702 C CA . LEU A 1 206 ? -9.905 -3.999 15.347 1.00 94.88 206 LEU A CA 1
ATOM 1703 C C . LEU A 1 206 ? -10.331 -5.452 15.555 1.00 94.88 206 LEU A C 1
ATOM 1705 O O . LEU A 1 206 ? -9.638 -6.236 16.192 1.00 94.88 206 LEU A O 1
ATOM 1709 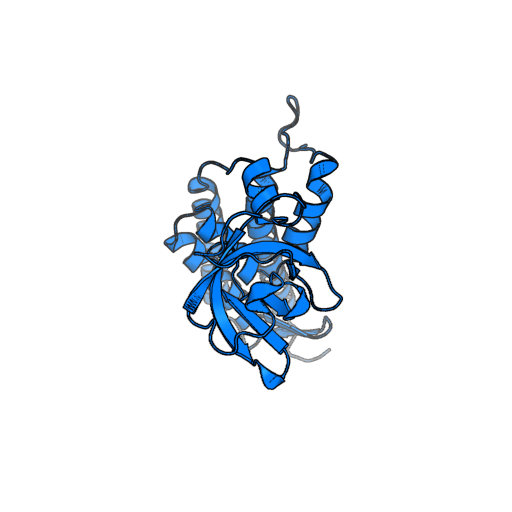N N . GLY A 1 207 ? -11.448 -5.818 14.935 1.00 93.19 207 GLY A N 1
ATOM 1710 C CA . GLY A 1 207 ? -11.862 -7.197 14.706 1.00 93.19 207 GLY A CA 1
ATOM 1711 C C . GLY A 1 207 ? -11.888 -7.534 13.214 1.00 93.19 207 GLY A C 1
ATOM 1712 O O . GLY A 1 207 ? -11.614 -6.690 12.354 1.00 93.19 207 GLY A O 1
ATOM 1713 N N . ARG A 1 208 ? -12.282 -8.768 12.887 1.00 90.44 208 ARG A N 1
ATOM 1714 C CA . ARG A 1 208 ? -12.514 -9.221 11.506 1.00 90.44 208 ARG A CA 1
ATOM 1715 C C . ARG A 1 208 ? -13.871 -9.895 11.355 1.00 90.44 208 ARG A C 1
ATOM 1717 O O . ARG A 1 208 ? -14.337 -10.588 12.253 1.00 90.44 208 ARG A O 1
ATOM 1724 N N . ASN A 1 209 ? -14.465 -9.739 10.180 1.00 89.75 209 ASN A N 1
ATOM 1725 C CA . ASN A 1 209 ? -15.566 -10.565 9.696 1.00 89.75 209 ASN A CA 1
ATOM 1726 C C . ASN A 1 209 ? -15.320 -10.964 8.227 1.00 89.75 209 ASN A C 1
ATOM 1728 O O . ASN A 1 209 ? -14.276 -10.657 7.653 1.00 89.75 209 ASN A O 1
ATOM 1732 N N . GLN A 1 210 ? -16.302 -11.610 7.593 1.00 88.00 210 GLN A N 1
ATOM 1733 C CA . GLN A 1 210 ? -16.225 -12.032 6.184 1.00 88.00 210 GLN A CA 1
ATOM 1734 C C . GLN A 1 210 ? -16.011 -10.873 5.189 1.00 88.00 210 GLN A C 1
ATOM 1736 O O . GLN A 1 210 ? -15.572 -11.099 4.068 1.00 88.00 210 GLN A O 1
ATOM 1741 N N . LYS A 1 211 ? -16.324 -9.630 5.581 1.00 84.69 211 LYS A N 1
ATOM 1742 C CA . LYS A 1 211 ? -16.190 -8.419 4.757 1.00 84.69 211 LYS A CA 1
ATOM 1743 C C . LYS A 1 211 ? -14.911 -7.624 5.054 1.00 84.69 211 LYS A C 1
ATOM 1745 O O . LYS A 1 211 ? -14.679 -6.602 4.411 1.00 84.69 211 LYS A O 1
ATOM 1750 N N . GLY A 1 212 ? -14.085 -8.074 6.000 1.00 86.88 212 GLY A N 1
ATOM 1751 C CA . GLY A 1 212 ? -12.809 -7.453 6.352 1.00 86.88 212 GLY A CA 1
ATOM 1752 C C . GLY A 1 212 ? -12.761 -6.915 7.781 1.00 86.88 212 GLY A C 1
ATOM 1753 O O . GLY A 1 212 ? -13.349 -7.487 8.700 1.00 86.88 212 GLY A O 1
ATOM 1754 N N . ARG A 1 213 ? -11.997 -5.833 7.975 1.00 91.38 213 ARG A N 1
ATOM 1755 C CA . ARG A 1 213 ? -11.778 -5.202 9.285 1.00 91.38 213 ARG A CA 1
ATOM 1756 C C . ARG A 1 213 ? -13.042 -4.503 9.780 1.00 91.38 213 ARG A C 1
ATOM 1758 O O . ARG A 1 213 ? -13.698 -3.791 9.019 1.00 91.38 213 ARG A O 1
ATOM 1765 N N . ILE A 1 214 ? -13.332 -4.669 11.064 1.00 95.50 214 ILE A N 1
ATOM 1766 C CA . ILE A 1 214 ? -14.437 -4.007 11.763 1.00 95.50 214 ILE A CA 1
ATOM 1767 C C . ILE A 1 214 ? -13.939 -3.374 13.059 1.00 95.50 214 ILE A C 1
ATOM 1769 O O . ILE A 1 214 ? -12.947 -3.828 13.623 1.00 95.50 214 ILE A O 1
ATOM 1773 N N . ALA A 1 215 ? -14.629 -2.348 13.541 1.00 96.62 215 ALA A N 1
ATOM 1774 C CA . ALA A 1 215 ? -14.375 -1.774 14.852 1.00 96.62 215 ALA A CA 1
ATOM 1775 C C . ALA A 1 215 ? -15.203 -2.512 15.913 1.00 96.62 215 ALA A C 1
ATOM 1777 O O . ALA A 1 215 ? -16.405 -2.738 15.747 1.00 96.62 215 ALA A O 1
ATOM 1778 N N . ILE A 1 216 ? -14.529 -2.897 16.993 1.00 95.94 216 ILE A N 1
ATOM 1779 C CA . ILE A 1 216 ? -15.078 -3.577 18.169 1.00 95.94 216 ILE A CA 1
ATOM 1780 C C . ILE A 1 216 ? -14.659 -2.824 19.437 1.00 95.94 216 ILE A C 1
ATOM 1782 O O . ILE A 1 216 ? -13.742 -2.002 19.391 1.00 95.94 216 ILE A O 1
ATOM 1786 N N . ASN A 1 217 ? -15.324 -3.103 20.563 1.00 94.88 217 ASN A N 1
ATOM 1787 C CA . ASN A 1 217 ? -15.014 -2.506 21.870 1.00 94.88 217 ASN A CA 1
ATOM 1788 C C . ASN A 1 217 ? -14.915 -0.969 21.814 1.00 94.88 217 ASN A C 1
ATOM 1790 O O . ASN A 1 217 ? -13.952 -0.371 22.291 1.00 94.88 217 ASN A O 1
ATOM 1794 N N . ILE A 1 218 ? -15.902 -0.340 21.172 1.00 95.75 218 ILE A N 1
ATOM 1795 C CA . ILE A 1 218 ? -15.913 1.090 20.876 1.00 95.75 218 ILE A CA 1
ATOM 1796 C C . ILE A 1 218 ? -16.290 1.872 22.131 1.00 95.75 218 ILE A C 1
ATOM 1798 O O . ILE A 1 218 ? -17.327 1.618 22.745 1.00 95.75 218 ILE A O 1
ATOM 1802 N N . ARG A 1 219 ? -15.467 2.868 22.449 1.00 94.38 219 ARG A N 1
ATOM 1803 C CA . ARG A 1 219 ? -15.681 3.857 23.506 1.00 94.38 219 ARG A CA 1
ATOM 1804 C C . ARG A 1 219 ? -15.772 5.233 22.873 1.00 94.38 219 ARG A C 1
ATOM 1806 O O . ARG A 1 219 ? -14.927 5.585 22.050 1.00 94.38 219 ARG A O 1
ATOM 1813 N N . ILE A 1 220 ? -16.785 6.005 23.239 1.00 93.94 220 ILE A N 1
ATOM 1814 C CA . ILE A 1 220 ? -16.974 7.363 22.723 1.00 93.94 220 ILE A CA 1
ATOM 1815 C C . ILE A 1 220 ? -16.385 8.362 23.725 1.00 93.94 220 ILE A C 1
ATOM 1817 O O . ILE A 1 220 ? -16.504 8.184 24.935 1.00 93.94 220 ILE A O 1
ATOM 1821 N N . GLU A 1 221 ? -15.715 9.401 23.227 1.00 89.25 221 GLU A N 1
ATOM 1822 C CA . GLU A 1 221 ? -15.143 10.456 24.069 1.00 89.25 221 GLU A CA 1
ATOM 1823 C C . GLU A 1 221 ? -16.222 11.104 24.958 1.00 89.25 221 GLU A C 1
ATOM 1825 O O . GLU A 1 221 ? -17.319 11.426 24.495 1.00 89.25 221 GLU A O 1
ATOM 1830 N N . GLY A 1 222 ? -15.908 11.275 26.246 1.00 79.44 222 GLY A N 1
ATOM 1831 C CA . GLY A 1 222 ? -16.851 11.749 27.264 1.00 79.44 222 GLY A CA 1
ATOM 1832 C C . GLY A 1 222 ? -17.630 10.640 27.980 1.00 79.44 222 GLY A C 1
ATOM 1833 O O . GLY A 1 222 ? -18.424 10.936 28.869 1.00 79.44 222 GLY A O 1
ATOM 1834 N N . GLU A 1 223 ? -17.407 9.370 27.636 1.00 73.75 223 GLU A N 1
ATOM 1835 C CA . GLU A 1 223 ? -17.918 8.249 28.422 1.00 73.75 223 GLU A CA 1
ATOM 1836 C C . GLU A 1 223 ? -17.101 8.074 29.720 1.00 73.75 223 GLU A C 1
ATOM 1838 O O . GLU A 1 223 ? -15.868 8.034 29.651 1.00 73.75 223 GLU A O 1
ATOM 1843 N N . PRO A 1 224 ? -17.738 7.978 30.905 1.00 58.56 224 PRO A N 1
ATOM 1844 C CA . PRO A 1 224 ? -17.014 7.688 32.136 1.00 58.56 224 PRO A CA 1
ATOM 1845 C C . PRO A 1 224 ? -16.305 6.335 32.019 1.00 58.56 224 PRO A C 1
ATOM 1847 O O . PRO A 1 224 ? -16.892 5.352 31.558 1.00 58.56 224 PRO A O 1
ATOM 1850 N N . ALA A 1 225 ? -15.032 6.293 32.423 1.00 55.97 225 ALA A N 1
ATOM 1851 C CA . ALA A 1 225 ? -14.286 5.045 32.505 1.00 55.97 225 ALA A CA 1
ATOM 1852 C C . ALA A 1 225 ? -15.037 4.085 33.440 1.00 55.97 225 ALA A C 1
ATOM 1854 O O . ALA A 1 225 ? -15.356 4.451 34.571 1.00 55.97 225 ALA A O 1
ATOM 1855 N N . SER A 1 226 ? -15.376 2.907 32.915 1.00 53.19 226 SER A N 1
ATOM 1856 C CA . SER A 1 226 ? -15.994 1.811 33.672 1.00 53.19 226 SER A CA 1
ATOM 1857 C C . SER A 1 226 ? -14.962 1.111 34.539 1.00 53.19 226 SER A C 1
ATOM 1859 O O . SER A 1 226 ? -13.837 0.907 34.024 1.00 53.19 226 SER A O 1
#

Secondary structure (DSSP, 8-state):
--TT--HHHHHHHHHHHHHHHHHHHHHHHHHHGGGPEEETTEEEEEE--GGGHHHHHHHHHS-HHHHHHHHHHTT-S-HHHHHHHHHHHHHHHHHEEEETTEEEE-S---HHHHHHHHHHHHHHHHHHHHHPPPPPPHHHHHHHH-GGGSTT--EEEEEEEEETTTTEEEEE-TT-SSPEEEEGGGB-GGGTT-S--TT-EEEEEEEEETTEEEEEEEEETTPPP-

Foldseek 3Di:
DPPPDDVVVVVLQVVLVVLLVVLLVVLLCLLCVLQWQADPVDNVDTDGPPVCVVVSVCSNPDDPVVSLVVCVVQVQFPPVLSVLSVVLNVVSCQQWPADPNDIDGDDDDDPVNSVVSVVSSVVSVVNSVVGGDDDDNVVVSVCLSCVQPPQPDKFKFFFAFDDLVQQKGWTDGPSDPDTAIEGLVQEDPVCSNPRDRHGWMKIFGWDADPVGIHTHNIDTPPDPDD

Radius of gyration: 23.64 Å; chains: 1; bounding box: 62×30×75 Å

pLDDT: mean 86.43, std 13.06, range [36.72, 97.88]

Sequence (226 aa):
FRPGLSLENTYFYQLMITMGVVLEGVTAAILLNPFVEPHPKDRSLGSVPKKFLPAMQVIIENTFKTNIDWMIHWKLLPNSLTYKLTQMRVSVRNQVHIQGWVGRIYGSIDFDTFKRTLKQFKELLIQIRDSIQPLPDPKQMWNFIFPDADPNAFFEGKIVHYNYEKGFGFIAAEKFQKNIYFHRQALSPNWKSVPDILGKKAYFQLGRNQKGRIAINIRIEGEPAS